Protein AF-A0AAJ7CEZ9-F1 (afdb_monomer_lite)

Foldseek 3Di:
DPPDDVLVVLLVVLVVLVVVLVVLLVVLVVLLVVCVVDPPDDPPVVSVVVNVVSLVVSVVSLVVSVVSLVVLVVVLVVCVVCCVVNVDDPVRSVVSVVSSVVSNVVSVVSVVVSVVSVVVVVVVVVPPDPDPPDPDDDDDDDDDDDDDDDDDPPPDVVVVVVVVVVVVVVVVVVVVVVVVVVVVVVVVVVVVVVVVVVVVVVVVVVVVVVVVVVVVVVVVVVVVVVVVVCVVVCVDDDPPVPPPDDPPCPPPPVVPPPDPDDPVVVVVVVVVVVVVVVPD

Structure (mmCIF, N/CA/C/O backbone):
data_AF-A0AAJ7CEZ9-F1
#
_entry.id   AF-A0AAJ7CEZ9-F1
#
loop_
_atom_site.group_PDB
_atom_site.id
_atom_site.type_symbol
_atom_site.label_atom_id
_atom_site.label_alt_id
_atom_site.label_comp_id
_atom_site.label_asym_id
_atom_site.label_entity_id
_atom_site.label_seq_id
_atom_site.pdbx_PDB_ins_code
_atom_site.Cartn_x
_atom_site.Cartn_y
_atom_site.Cartn_z
_atom_site.occupancy
_atom_site.B_iso_or_equiv
_atom_site.auth_seq_id
_atom_site.auth_comp_id
_atom_site.auth_asym_id
_atom_site.auth_atom_id
_atom_site.pdbx_PDB_model_num
ATOM 1 N N . MET A 1 1 ? -11.205 -11.260 30.513 1.00 36.88 1 MET A N 1
ATOM 2 C CA . MET A 1 1 ? -10.361 -11.248 29.303 1.00 36.88 1 MET A CA 1
ATOM 3 C C . MET A 1 1 ? -10.124 -9.801 28.944 1.00 36.88 1 MET A C 1
ATOM 5 O O . MET A 1 1 ? -11.088 -9.099 28.669 1.00 36.88 1 MET A O 1
ATOM 9 N N . THR A 1 2 ? -8.890 -9.325 29.063 1.00 54.03 2 THR A N 1
ATOM 10 C CA . THR A 1 2 ? -8.498 -8.054 28.451 1.00 54.03 2 THR A CA 1
ATOM 11 C C . THR A 1 2 ? -8.499 -8.295 26.949 1.00 54.03 2 THR A C 1
ATOM 13 O O . THR A 1 2 ? -7.768 -9.164 26.485 1.00 54.03 2 THR A O 1
ATOM 16 N N . LEU A 1 3 ? -9.402 -7.630 26.230 1.00 66.31 3 LEU A N 1
ATOM 17 C CA . LEU A 1 3 ? -9.461 -7.681 24.773 1.00 66.31 3 LEU A CA 1
ATOM 18 C C . LEU A 1 3 ? -8.084 -7.247 24.248 1.00 66.31 3 LEU A C 1
ATOM 20 O O . LEU A 1 3 ? -7.606 -6.181 24.636 1.00 66.31 3 LEU A O 1
ATOM 24 N N . GLU A 1 4 ? -7.423 -8.103 23.474 1.00 79.56 4 GLU A N 1
ATOM 25 C CA . GLU A 1 4 ? -6.134 -7.778 22.863 1.00 79.56 4 GLU A CA 1
ATOM 26 C C . GLU A 1 4 ? -6.331 -6.594 21.913 1.00 79.56 4 GLU A C 1
ATOM 28 O O . GLU A 1 4 ? -7.300 -6.566 21.154 1.00 79.56 4 GLU A O 1
ATOM 33 N N . ASP A 1 5 ? -5.487 -5.568 22.035 1.00 87.06 5 ASP A N 1
ATOM 34 C CA . ASP A 1 5 ? -5.638 -4.339 21.258 1.00 87.06 5 ASP A CA 1
ATOM 35 C C . ASP A 1 5 ? -5.356 -4.641 19.773 1.00 87.06 5 ASP A C 1
ATOM 37 O O . ASP A 1 5 ? -4.225 -5.023 19.446 1.00 87.06 5 ASP A O 1
ATOM 41 N N . PRO A 1 6 ? -6.351 -4.462 18.875 1.00 89.75 6 PRO A N 1
ATOM 42 C CA . PRO A 1 6 ? -6.223 -4.794 17.457 1.00 89.75 6 PRO A CA 1
ATOM 43 C C . PRO A 1 6 ? -5.042 -4.109 16.769 1.00 89.75 6 PRO A C 1
ATOM 45 O O . PRO A 1 6 ? -4.493 -4.656 15.814 1.00 89.75 6 PRO A O 1
ATOM 48 N N . PHE A 1 7 ? -4.610 -2.950 17.278 1.00 92.06 7 PHE A N 1
ATOM 49 C CA . PHE A 1 7 ? -3.458 -2.232 16.749 1.00 92.06 7 PHE A CA 1
ATOM 50 C C . PHE A 1 7 ? -2.203 -3.111 16.704 1.00 92.06 7 PHE A C 1
ATOM 52 O O . PHE A 1 7 ? -1.467 -3.073 15.723 1.00 92.06 7 PHE A O 1
ATOM 59 N N . PHE A 1 8 ? -1.941 -3.910 17.744 1.00 91.94 8 PHE A N 1
ATOM 60 C CA . PHE A 1 8 ? -0.716 -4.713 17.799 1.00 91.94 8 PHE A CA 1
ATOM 61 C C . PHE A 1 8 ? -0.749 -5.904 16.844 1.00 91.94 8 PHE A C 1
ATOM 63 O O . PHE A 1 8 ? 0.290 -6.249 16.289 1.00 91.94 8 PHE A O 1
ATOM 70 N N . VAL A 1 9 ? -1.932 -6.476 16.604 1.00 93.50 9 VAL A N 1
ATOM 71 C CA . VAL A 1 9 ? -2.115 -7.561 15.631 1.00 93.50 9 VAL A CA 1
ATOM 72 C C . VAL A 1 9 ? -1.785 -7.058 14.230 1.00 93.50 9 VAL A C 1
ATOM 74 O O . VAL A 1 9 ? -0.906 -7.609 13.569 1.00 93.50 9 VAL A O 1
ATOM 77 N N . VAL A 1 10 ? -2.412 -5.952 13.823 1.00 95.31 10 VAL A N 1
ATOM 78 C CA . VAL A 1 10 ? -2.186 -5.354 12.501 1.00 95.31 10 VAL A CA 1
ATOM 79 C C . VAL A 1 10 ? -0.753 -4.837 12.381 1.00 95.31 10 VAL A C 1
ATOM 81 O O . VAL A 1 10 ? -0.091 -5.075 11.378 1.00 95.31 10 VAL A O 1
ATOM 84 N N . LYS A 1 11 ? -0.197 -4.212 13.427 1.00 95.38 11 LYS A N 1
ATOM 85 C CA . LYS A 1 11 ? 1.219 -3.812 13.454 1.00 95.38 11 LYS A CA 1
ATOM 86 C C . LYS A 1 11 ? 2.153 -4.995 13.181 1.00 95.38 11 LYS A C 1
ATOM 88 O O . LYS A 1 11 ? 3.127 -4.841 12.442 1.00 95.38 11 LYS A O 1
ATOM 93 N N . ASP A 1 12 ? 1.905 -6.150 13.790 1.00 96.38 12 ASP A N 1
ATOM 94 C CA . ASP A 1 12 ? 2.736 -7.336 13.588 1.00 96.38 12 ASP A CA 1
ATOM 95 C C . ASP A 1 12 ? 2.573 -7.911 12.172 1.00 96.38 12 ASP A C 1
ATOM 97 O O . ASP A 1 12 ? 3.553 -8.380 11.584 1.00 96.38 12 ASP A O 1
ATOM 101 N N . GLU A 1 13 ? 1.376 -7.835 11.591 1.00 96.81 13 GLU A N 1
ATOM 102 C CA . GLU A 1 13 ? 1.126 -8.178 10.185 1.00 96.81 13 GLU A CA 1
ATOM 103 C C . GLU A 1 13 ? 1.866 -7.238 9.231 1.00 96.81 13 GLU A C 1
ATOM 105 O O . GLU A 1 13 ? 2.623 -7.714 8.379 1.00 96.81 13 GLU A O 1
ATOM 110 N N . VAL A 1 14 ? 1.775 -5.926 9.452 1.00 98.00 14 VAL A N 1
ATOM 111 C CA . VAL A 1 14 ? 2.527 -4.906 8.708 1.00 98.00 14 VAL A CA 1
ATOM 112 C C . VAL A 1 14 ? 4.030 -5.153 8.821 1.00 98.00 14 VAL A C 1
ATOM 114 O O . VAL A 1 14 ? 4.741 -5.092 7.821 1.00 98.00 14 VAL A O 1
ATOM 117 N N . CYS A 1 15 ? 4.545 -5.508 10.002 1.00 97.56 15 CYS A N 1
ATOM 118 C CA . CYS A 1 15 ? 5.967 -5.824 10.177 1.00 97.56 15 CYS A CA 1
ATOM 119 C C . CYS A 1 15 ? 6.397 -7.059 9.370 1.00 97.56 15 CYS A C 1
ATOM 121 O O . CYS A 1 15 ? 7.476 -7.063 8.767 1.00 97.56 15 CYS A O 1
ATOM 123 N N . LYS A 1 16 ? 5.568 -8.110 9.332 1.00 97.94 16 LYS A N 1
ATOM 124 C CA . LYS A 1 16 ? 5.824 -9.310 8.516 1.00 97.94 16 LYS A CA 1
ATOM 125 C C . LYS A 1 16 ? 5.786 -8.978 7.026 1.00 97.94 16 LYS A C 1
ATOM 127 O O . LYS A 1 16 ? 6.698 -9.380 6.297 1.00 97.94 16 LYS A O 1
ATOM 132 N N . ALA A 1 17 ? 4.778 -8.224 6.590 1.00 97.69 17 ALA A N 1
ATOM 133 C CA . ALA A 1 17 ? 4.637 -7.766 5.213 1.00 97.69 17 ALA A CA 1
ATOM 134 C C . ALA A 1 17 ? 5.839 -6.909 4.797 1.00 97.69 17 ALA A C 1
ATOM 136 O O . ALA A 1 17 ? 6.461 -7.179 3.772 1.00 97.69 17 ALA A O 1
ATOM 137 N N . LEU A 1 18 ? 6.248 -5.952 5.630 1.00 98.12 18 LEU A N 1
ATOM 138 C CA . LEU A 1 18 ? 7.412 -5.103 5.393 1.00 98.12 18 LEU A CA 1
ATOM 139 C C . LEU A 1 18 ? 8.703 -5.921 5.293 1.00 98.12 18 LEU A C 1
ATOM 141 O O . LEU A 1 18 ? 9.508 -5.687 4.397 1.00 98.12 18 LEU A O 1
ATOM 145 N N . ASN A 1 19 ? 8.898 -6.923 6.154 1.00 97.62 19 ASN A N 1
ATOM 146 C CA . ASN A 1 19 ? 10.075 -7.786 6.076 1.00 97.62 19 ASN A CA 1
ATOM 147 C C . ASN A 1 19 ? 10.117 -8.611 4.777 1.00 97.62 19 ASN A C 1
ATOM 149 O O . ASN A 1 19 ? 11.172 -8.719 4.150 1.00 97.62 19 ASN A O 1
ATOM 153 N N . LYS A 1 20 ? 8.971 -9.144 4.331 1.00 96.81 20 LYS A N 1
ATOM 154 C CA . LYS A 1 20 ? 8.853 -9.802 3.018 1.00 96.81 20 LYS A CA 1
ATOM 155 C C . LYS A 1 20 ? 9.180 -8.820 1.886 1.00 96.81 20 LYS A C 1
ATOM 157 O O . LYS A 1 20 ? 9.965 -9.146 0.996 1.00 96.81 20 LYS A O 1
ATOM 162 N N . THR A 1 21 ? 8.633 -7.609 1.955 1.00 97.44 21 THR A N 1
ATOM 163 C CA . THR A 1 21 ? 8.851 -6.529 0.984 1.00 97.44 21 THR A CA 1
ATOM 164 C C . THR A 1 21 ? 10.315 -6.106 0.911 1.00 97.44 21 THR A C 1
ATOM 166 O O . THR A 1 21 ? 10.826 -5.926 -0.188 1.00 97.44 21 THR A O 1
ATOM 169 N N . ARG A 1 22 ? 11.040 -6.037 2.036 1.00 97.75 22 ARG A N 1
ATOM 170 C CA . ARG A 1 22 ? 12.495 -5.790 2.054 1.00 97.75 22 ARG A CA 1
ATOM 171 C C . ARG A 1 22 ? 13.269 -6.862 1.286 1.00 97.75 22 ARG A C 1
ATOM 173 O O . ARG A 1 22 ? 14.173 -6.528 0.525 1.00 97.75 22 ARG A O 1
ATOM 180 N N . GLY A 1 23 ? 12.897 -8.133 1.451 1.00 95.88 23 GLY A N 1
ATOM 181 C CA . GLY A 1 23 ? 13.481 -9.241 0.689 1.00 95.88 23 GLY A CA 1
ATOM 182 C C . GLY A 1 23 ? 13.227 -9.108 -0.815 1.00 95.88 23 GLY A C 1
ATOM 183 O O . GLY A 1 23 ? 14.165 -9.179 -1.609 1.00 95.88 23 GLY A O 1
ATOM 184 N N . LEU A 1 24 ? 11.976 -8.829 -1.201 1.00 94.75 24 LEU A N 1
ATOM 185 C CA . LEU A 1 24 ? 11.600 -8.560 -2.596 1.00 94.75 24 LEU A CA 1
ATOM 186 C C . LEU A 1 24 ? 12.349 -7.352 -3.173 1.00 94.75 24 LEU A C 1
ATOM 188 O O . LEU A 1 24 ? 12.847 -7.413 -4.292 1.00 94.75 24 LEU A O 1
ATOM 192 N N . TYR A 1 25 ? 12.475 -6.275 -2.401 1.00 96.31 25 TYR A N 1
ATOM 193 C CA . TYR A 1 25 ? 13.196 -5.064 -2.782 1.00 96.31 25 TYR A CA 1
ATOM 194 C C . TYR A 1 25 ? 14.699 -5.321 -2.984 1.00 96.31 25 TYR A C 1
ATOM 196 O O . TYR A 1 25 ? 15.293 -4.815 -3.942 1.00 96.31 25 TYR A O 1
ATOM 204 N N . GLY A 1 26 ? 15.315 -6.141 -2.126 1.00 94.56 26 GLY A N 1
ATOM 205 C CA . GLY A 1 26 ? 16.695 -6.600 -2.292 1.00 94.56 26 GLY A CA 1
ATOM 206 C C . GLY A 1 26 ? 16.882 -7.360 -3.605 1.00 94.56 26 GLY A C 1
ATOM 207 O O . GLY A 1 26 ? 17.703 -6.960 -4.430 1.00 94.56 26 GLY A O 1
ATOM 208 N N . ARG A 1 27 ? 16.039 -8.373 -3.855 1.00 93.56 27 ARG A N 1
ATOM 209 C CA . ARG A 1 27 ? 16.059 -9.157 -5.102 1.00 93.56 27 ARG A CA 1
ATOM 210 C C . ARG A 1 27 ? 15.844 -8.286 -6.341 1.00 93.56 27 ARG A C 1
ATOM 212 O O . ARG A 1 27 ? 16.561 -8.421 -7.328 1.00 93.56 27 ARG A O 1
ATOM 219 N N . TRP A 1 28 ? 14.884 -7.368 -6.282 1.00 93.81 28 TRP A N 1
ATOM 220 C CA . TRP A 1 28 ? 14.607 -6.413 -7.355 1.00 93.81 28 TRP A CA 1
ATOM 221 C C . TRP A 1 28 ? 15.821 -5.529 -7.668 1.00 93.81 28 TRP A C 1
ATOM 223 O O . TRP A 1 28 ? 16.130 -5.290 -8.835 1.00 93.81 28 TRP A O 1
ATOM 233 N N . THR A 1 29 ? 16.537 -5.078 -6.635 1.00 91.19 29 THR A N 1
ATOM 234 C CA . THR A 1 29 ? 17.749 -4.263 -6.795 1.00 91.19 29 THR A CA 1
ATOM 235 C C . THR A 1 29 ? 18.866 -5.060 -7.481 1.00 91.19 29 THR A C 1
ATOM 237 O O . THR A 1 29 ? 19.502 -4.542 -8.395 1.00 91.19 29 THR A O 1
ATOM 240 N N . GLU A 1 30 ? 19.070 -6.326 -7.100 1.00 89.12 30 GLU A N 1
ATOM 241 C CA . GLU A 1 30 ? 20.051 -7.221 -7.738 1.00 89.12 30 GLU A CA 1
ATOM 242 C C . GLU A 1 30 ? 19.741 -7.461 -9.221 1.00 89.12 30 GLU A C 1
ATOM 244 O O . GLU A 1 30 ? 20.620 -7.329 -10.072 1.00 89.12 30 GLU A O 1
ATOM 249 N N . LEU A 1 31 ? 18.483 -7.783 -9.545 1.00 85.31 31 LEU A N 1
ATOM 250 C CA . LEU A 1 31 ? 18.042 -8.027 -10.925 1.00 85.31 31 LEU A CA 1
ATOM 251 C C . LEU A 1 31 ? 18.257 -6.801 -11.818 1.00 85.31 31 LEU A C 1
ATOM 253 O O . LEU A 1 31 ? 18.597 -6.917 -12.999 1.00 85.31 31 LEU A O 1
ATOM 257 N N . GLN A 1 32 ? 18.098 -5.615 -11.242 1.00 81.00 32 GLN A N 1
ATOM 258 C CA . GLN A 1 32 ? 18.332 -4.368 -11.944 1.00 81.00 32 GLN A CA 1
ATOM 259 C C . GLN A 1 32 ? 19.816 -4.122 -12.225 1.00 81.00 32 GLN A C 1
ATOM 261 O O . GLN A 1 32 ? 20.164 -3.714 -13.331 1.00 81.00 32 GLN A O 1
ATOM 266 N N . ASP A 1 33 ? 20.696 -4.406 -11.265 1.00 72.56 33 ASP A N 1
ATOM 267 C CA . ASP A 1 33 ? 22.143 -4.245 -11.442 1.00 72.56 33 ASP A CA 1
ATOM 268 C C . ASP A 1 33 ? 22.691 -5.218 -12.500 1.00 72.56 33 ASP A C 1
ATOM 270 O O . ASP A 1 33 ? 23.421 -4.816 -13.407 1.00 72.56 33 ASP A O 1
ATOM 274 N N . VAL A 1 34 ? 22.227 -6.475 -12.492 1.00 69.81 34 VAL A N 1
ATOM 275 C CA . VAL A 1 34 ? 22.571 -7.483 -13.518 1.00 69.81 34 VAL A CA 1
ATOM 276 C C . VAL A 1 34 ? 22.174 -7.022 -14.927 1.00 69.81 34 VAL A C 1
ATOM 278 O O . VAL A 1 34 ? 22.947 -7.191 -15.878 1.00 69.81 34 VAL A O 1
ATOM 281 N N . THR A 1 35 ? 21.005 -6.388 -15.057 1.00 64.69 35 THR A N 1
ATOM 282 C CA . THR A 1 35 ? 20.503 -5.835 -16.328 1.00 64.69 35 THR A CA 1
ATOM 283 C C . THR A 1 35 ? 21.329 -4.628 -16.800 1.00 64.69 35 THR A C 1
ATOM 285 O O . THR A 1 35 ? 21.533 -4.433 -18.001 1.00 64.69 35 THR A O 1
ATOM 288 N N . VAL A 1 36 ? 21.854 -3.819 -15.873 1.00 62.69 36 VAL A N 1
ATOM 289 C CA . VAL A 1 36 ? 22.700 -2.654 -16.185 1.00 62.69 36 VAL A CA 1
ATOM 290 C C . VAL A 1 36 ? 24.124 -3.068 -16.575 1.00 62.69 36 VAL A C 1
ATOM 292 O O . VAL A 1 36 ? 24.683 -2.484 -17.506 1.00 62.69 36 VAL A O 1
ATOM 295 N N . VAL A 1 37 ? 24.702 -4.066 -15.898 1.00 61.78 37 VAL A N 1
ATOM 296 C CA . VAL A 1 37 ? 26.109 -4.487 -16.059 1.00 61.78 37 VAL A CA 1
ATOM 297 C C . VAL A 1 37 ? 26.332 -5.395 -17.274 1.00 61.78 37 VAL A C 1
ATOM 299 O O . VAL A 1 37 ? 27.446 -5.439 -17.799 1.00 61.78 37 VAL A O 1
ATOM 302 N N . THR A 1 38 ? 25.291 -6.057 -17.792 1.00 56.41 38 THR A N 1
ATOM 303 C CA . THR A 1 38 ? 25.423 -7.028 -18.898 1.00 56.41 38 THR A CA 1
ATOM 304 C C . THR A 1 38 ? 24.572 -6.642 -20.120 1.00 56.41 38 THR A C 1
ATOM 306 O O . THR A 1 38 ? 23.616 -7.344 -20.442 1.00 56.41 38 THR A O 1
ATOM 309 N N . PRO A 1 39 ? 24.869 -5.545 -20.852 1.00 53.31 39 PRO A N 1
ATOM 310 C CA . PRO A 1 39 ? 23.953 -5.048 -21.878 1.00 53.31 39 PRO A CA 1
ATOM 311 C C . PRO A 1 39 ? 23.948 -5.855 -23.187 1.00 53.31 39 PRO A C 1
ATOM 313 O O . PRO A 1 39 ? 23.109 -5.568 -24.034 1.00 53.31 39 PRO A O 1
ATOM 316 N N . THR A 1 40 ? 24.875 -6.804 -23.408 1.00 51.34 40 THR A N 1
ATOM 317 C CA . THR A 1 40 ? 25.194 -7.183 -24.804 1.00 51.34 40 THR A CA 1
ATOM 318 C C . THR A 1 40 ? 25.541 -8.637 -25.134 1.00 51.34 40 THR A C 1
ATOM 320 O O . THR A 1 40 ? 25.891 -8.882 -26.283 1.00 51.34 40 THR A O 1
ATOM 323 N N . ILE A 1 41 ? 25.460 -9.625 -24.230 1.00 49.06 41 ILE A N 1
ATOM 324 C CA . ILE A 1 41 ? 25.848 -11.013 -24.610 1.00 49.06 41 ILE A CA 1
ATOM 325 C C . ILE A 1 41 ? 24.858 -12.106 -24.180 1.00 49.06 41 ILE A C 1
ATOM 327 O O . ILE A 1 41 ? 24.814 -13.160 -24.806 1.00 49.06 41 ILE A O 1
ATOM 331 N N . ALA A 1 42 ? 24.004 -11.881 -23.184 1.00 49.72 42 ALA A N 1
ATOM 332 C CA . ALA A 1 42 ? 23.142 -12.941 -22.669 1.00 49.72 42 ALA A CA 1
ATOM 333 C C . ALA A 1 42 ? 21.727 -12.419 -22.414 1.00 49.72 42 ALA A C 1
ATOM 335 O O . ALA A 1 42 ? 21.323 -12.204 -21.276 1.00 49.72 42 ALA A O 1
ATOM 336 N N . GLY A 1 43 ? 20.969 -12.202 -23.491 1.00 50.88 43 GLY A N 1
ATOM 337 C CA . GLY A 1 43 ? 19.523 -12.006 -23.425 1.00 50.88 43 GLY A CA 1
ATOM 338 C C . GLY A 1 43 ? 18.822 -13.290 -22.983 1.00 50.88 43 GLY A C 1
ATOM 339 O O . GLY A 1 43 ? 18.176 -13.941 -23.799 1.00 50.88 43 GLY A O 1
ATOM 340 N N . LEU A 1 44 ? 18.971 -13.684 -21.714 1.00 54.69 44 LEU A N 1
ATOM 341 C CA . LEU A 1 44 ? 18.130 -14.722 -21.131 1.00 54.69 44 LEU A CA 1
ATOM 342 C C . LEU A 1 44 ? 16.759 -14.103 -20.811 1.00 54.69 44 LEU A C 1
ATOM 344 O O . LEU A 1 44 ? 16.677 -13.281 -19.895 1.00 54.69 44 LEU A O 1
ATOM 348 N N . PRO A 1 45 ? 15.677 -14.500 -21.507 1.00 57.56 45 PRO A N 1
ATOM 349 C CA . PRO A 1 45 ? 14.326 -13.988 -21.252 1.00 57.56 45 PRO A CA 1
ATOM 350 C C . PRO A 1 45 ? 13.870 -14.196 -19.797 1.00 57.56 45 PRO A C 1
ATOM 352 O O . PRO A 1 45 ? 13.098 -13.397 -19.277 1.00 57.56 45 PRO A O 1
ATOM 355 N N . VAL A 1 46 ? 14.441 -15.192 -19.109 1.00 58.66 46 VAL A N 1
ATOM 356 C CA . VAL A 1 46 ? 14.154 -15.533 -17.708 1.00 58.66 46 VAL A CA 1
ATOM 357 C C . VAL A 1 46 ? 14.425 -14.369 -16.746 1.00 58.66 46 VAL A C 1
ATOM 359 O O . VAL A 1 46 ? 13.606 -14.101 -15.877 1.00 58.66 46 VAL A O 1
ATOM 362 N N . SER A 1 47 ? 15.532 -13.632 -16.901 1.00 72.75 47 SER A N 1
ATOM 363 C CA . SER A 1 47 ? 15.866 -12.530 -15.978 1.00 72.75 47 SER A CA 1
ATOM 364 C C . SER A 1 47 ? 14.978 -11.300 -16.177 1.00 72.75 47 SER A C 1
ATOM 366 O O . SER A 1 47 ? 14.755 -10.547 -15.231 1.00 72.75 47 SER A O 1
ATOM 368 N N . ARG A 1 48 ? 14.451 -11.101 -17.392 1.00 77.88 48 ARG A N 1
ATOM 369 C CA . ARG A 1 48 ? 13.516 -10.013 -17.699 1.00 77.88 48 ARG A CA 1
ATOM 370 C C . ARG A 1 48 ? 12.124 -10.308 -17.148 1.00 77.88 48 ARG A C 1
ATOM 372 O O . ARG A 1 48 ? 11.559 -9.455 -16.474 1.00 77.88 48 ARG A O 1
ATOM 379 N N . GLU A 1 49 ? 11.612 -11.511 -17.388 1.00 83.50 49 GLU A N 1
ATOM 380 C CA . GLU A 1 49 ? 10.330 -11.958 -16.837 1.00 83.50 49 GLU A CA 1
ATOM 381 C C . GLU A 1 49 ? 10.357 -11.940 -15.298 1.00 83.50 49 GLU A C 1
ATOM 383 O O . GLU A 1 49 ? 9.441 -11.423 -14.659 1.00 83.50 49 GLU A O 1
ATOM 388 N N . GLU A 1 50 ? 11.460 -12.395 -14.690 1.00 87.50 50 GLU A N 1
ATOM 389 C CA . GLU A 1 50 ? 11.652 -12.329 -13.238 1.00 87.50 50 GLU A CA 1
ATOM 390 C C . GLU A 1 50 ? 11.694 -10.879 -12.725 1.00 87.50 50 GLU A C 1
ATOM 392 O O . GLU A 1 50 ? 11.098 -10.571 -11.688 1.00 87.50 50 GLU A O 1
ATOM 397 N N . LEU A 1 51 ? 12.353 -9.963 -13.444 1.00 86.81 51 LEU A N 1
ATOM 398 C CA . LEU A 1 51 ? 12.385 -8.542 -13.093 1.00 86.81 51 LEU A CA 1
ATOM 399 C C . LEU A 1 51 ? 10.989 -7.908 -13.167 1.00 86.81 51 LEU A C 1
ATOM 401 O O . LEU A 1 51 ? 10.614 -7.149 -12.268 1.00 86.81 51 LEU A O 1
ATOM 405 N N . GLU A 1 52 ? 10.217 -8.205 -14.210 1.00 88.12 52 GLU A N 1
ATOM 406 C CA . GLU A 1 52 ? 8.854 -7.698 -14.405 1.00 88.12 52 GLU A CA 1
ATOM 407 C C . GLU A 1 52 ? 7.902 -8.227 -13.320 1.00 88.12 52 GLU A C 1
ATOM 409 O O . GLU A 1 52 ? 7.174 -7.440 -12.697 1.00 88.12 52 GLU A O 1
ATOM 414 N N . TRP A 1 53 ? 7.978 -9.526 -13.014 1.00 91.81 53 TRP A N 1
ATOM 415 C CA . TRP A 1 53 ? 7.228 -10.144 -11.921 1.00 91.81 53 TRP A CA 1
ATOM 416 C C . TRP A 1 53 ? 7.593 -9.521 -10.571 1.00 91.81 53 TRP A C 1
ATOM 418 O O . TRP A 1 53 ? 6.717 -9.021 -9.864 1.00 91.81 53 TRP A O 1
ATOM 428 N N . THR A 1 54 ? 8.888 -9.447 -10.247 1.00 92.38 54 THR A N 1
ATOM 429 C CA . THR A 1 54 ? 9.361 -8.895 -8.967 1.00 92.38 54 THR A CA 1
ATOM 430 C C . THR A 1 54 ? 8.977 -7.419 -8.829 1.00 92.38 54 THR A C 1
ATOM 432 O O . THR A 1 54 ? 8.578 -6.977 -7.754 1.00 92.38 54 THR A O 1
ATOM 435 N N . THR A 1 55 ? 9.034 -6.643 -9.917 1.00 91.88 55 THR A N 1
ATOM 436 C CA . THR A 1 55 ? 8.600 -5.235 -9.933 1.00 91.88 55 THR A CA 1
ATOM 437 C C . THR A 1 55 ? 7.109 -5.100 -9.627 1.00 91.88 55 THR A C 1
ATOM 439 O O . THR A 1 55 ? 6.707 -4.193 -8.893 1.00 91.88 55 THR A O 1
ATOM 442 N N . THR A 1 56 ? 6.282 -5.973 -10.198 1.00 93.62 56 THR A N 1
ATOM 443 C CA . THR A 1 56 ? 4.826 -5.949 -10.011 1.00 93.62 56 THR A CA 1
ATOM 444 C C . THR A 1 56 ? 4.446 -6.375 -8.598 1.00 93.62 56 THR A C 1
ATOM 446 O O . THR A 1 56 ? 3.710 -5.653 -7.922 1.00 93.62 56 THR A O 1
ATOM 449 N N . GLU A 1 57 ? 5.013 -7.480 -8.118 1.00 96.25 57 GLU A N 1
ATOM 450 C CA . GLU A 1 57 ? 4.794 -7.988 -6.762 1.00 96.25 57 GLU A CA 1
ATOM 451 C C . GLU A 1 57 ? 5.218 -6.956 -5.711 1.00 96.25 57 GLU A C 1
ATOM 453 O O . GLU A 1 57 ? 4.466 -6.659 -4.784 1.00 96.25 57 GLU A O 1
ATOM 458 N N . LEU A 1 58 ? 6.377 -6.319 -5.896 1.00 96.31 58 LEU A N 1
ATOM 459 C CA . LEU A 1 58 ? 6.862 -5.268 -5.006 1.00 96.31 58 LEU A CA 1
ATOM 460 C C . LEU A 1 58 ? 5.925 -4.050 -4.981 1.00 96.31 58 LEU A C 1
ATOM 462 O O . LEU A 1 58 ? 5.626 -3.532 -3.909 1.00 96.31 58 LEU A O 1
ATOM 466 N N . ARG A 1 59 ? 5.402 -3.607 -6.133 1.00 95.88 59 ARG A N 1
ATOM 467 C CA . ARG A 1 59 ? 4.409 -2.513 -6.185 1.00 95.88 59 ARG A CA 1
ATOM 468 C C . ARG A 1 59 ? 3.127 -2.862 -5.440 1.00 95.88 59 ARG A C 1
ATOM 470 O O . ARG A 1 59 ? 2.567 -1.998 -4.769 1.00 95.88 59 ARG A O 1
ATOM 477 N N . ASN A 1 60 ? 2.661 -4.098 -5.579 1.00 96.88 60 ASN A N 1
ATOM 478 C CA . ASN A 1 60 ? 1.450 -4.561 -4.914 1.00 96.88 60 ASN A CA 1
ATOM 479 C C . ASN A 1 60 ? 1.656 -4.671 -3.403 1.00 96.88 60 ASN A C 1
ATOM 481 O O . ASN A 1 60 ? 0.837 -4.151 -2.651 1.00 96.88 60 ASN A O 1
ATOM 485 N N . ALA A 1 61 ? 2.780 -5.241 -2.968 1.00 97.75 61 ALA A N 1
ATOM 486 C CA . ALA A 1 61 ? 3.132 -5.339 -1.557 1.00 97.75 61 ALA A CA 1
ATOM 487 C C . ALA A 1 61 ? 3.276 -3.957 -0.898 1.00 97.75 61 ALA A C 1
ATOM 489 O O . ALA A 1 61 ? 2.722 -3.730 0.174 1.00 97.75 61 ALA A O 1
ATOM 490 N N . LEU A 1 62 ? 3.954 -3.008 -1.559 1.00 97.81 62 LEU A N 1
ATOM 491 C CA . LEU A 1 62 ? 4.084 -1.633 -1.064 1.00 97.81 62 LEU A CA 1
ATOM 492 C C . LEU A 1 62 ? 2.717 -0.947 -0.937 1.00 97.81 62 LEU A C 1
ATOM 494 O O . LEU A 1 62 ? 2.465 -0.310 0.077 1.00 97.81 62 LEU A O 1
ATOM 498 N N . ARG A 1 63 ? 1.821 -1.118 -1.920 1.00 97.62 63 ARG A N 1
ATOM 499 C CA . ARG A 1 63 ? 0.459 -0.560 -1.866 1.00 97.62 63 ARG A CA 1
ATOM 500 C C . ARG A 1 63 ? -0.374 -1.161 -0.735 1.00 97.62 63 ARG A C 1
ATOM 502 O O . ARG A 1 63 ? -1.064 -0.417 -0.053 1.00 97.62 63 ARG A O 1
ATOM 509 N N . SER A 1 64 ? -0.300 -2.478 -0.539 1.00 97.88 64 SER A N 1
ATOM 510 C CA . SER A 1 64 ? -1.004 -3.153 0.558 1.00 97.88 64 SER A CA 1
ATOM 511 C C . SER A 1 64 ? -0.570 -2.591 1.909 1.00 97.88 64 SER A C 1
ATOM 513 O O . SER A 1 64 ? -1.414 -2.245 2.720 1.00 97.88 64 SER A O 1
ATOM 515 N N . ILE A 1 65 ? 0.742 -2.409 2.109 1.00 98.19 65 ILE A N 1
ATOM 516 C CA . ILE A 1 65 ? 1.272 -1.807 3.337 1.00 98.19 65 ILE A CA 1
ATOM 517 C C . ILE A 1 65 ? 0.782 -0.360 3.496 1.00 98.19 65 ILE A C 1
ATOM 519 O O . ILE A 1 65 ? 0.472 0.049 4.607 1.00 98.19 65 ILE A O 1
ATOM 523 N N . GLU A 1 66 ? 0.704 0.433 2.421 1.00 98.25 66 GLU A N 1
ATOM 524 C CA . GLU A 1 66 ? 0.171 1.805 2.500 1.00 98.25 66 GLU A CA 1
ATOM 525 C C . GLU A 1 66 ? -1.282 1.840 2.985 1.00 98.25 66 GLU A C 1
ATOM 527 O O . GLU A 1 66 ? -1.597 2.685 3.820 1.00 98.25 66 GLU A O 1
ATOM 532 N N . TRP A 1 67 ? -2.129 0.920 2.514 1.00 97.94 67 TRP A N 1
ATOM 533 C CA . TRP A 1 67 ? -3.509 0.789 2.992 1.00 97.94 67 TRP A CA 1
ATOM 534 C C . TRP A 1 67 ? -3.570 0.382 4.464 1.00 97.94 67 TRP A C 1
ATOM 536 O O . TRP A 1 67 ? -4.239 1.053 5.244 1.00 97.94 67 TRP A O 1
ATOM 546 N N . ASP A 1 68 ? -2.796 -0.626 4.875 1.00 97.56 68 ASP A N 1
ATOM 547 C CA . ASP A 1 68 ? -2.755 -1.048 6.281 1.00 97.56 68 ASP A CA 1
ATOM 548 C C . ASP A 1 68 ? -2.309 0.106 7.204 1.00 97.56 68 ASP A C 1
ATOM 550 O O . ASP A 1 68 ? -2.792 0.256 8.327 1.00 97.56 68 ASP A O 1
ATOM 554 N N . LEU A 1 69 ? -1.381 0.953 6.742 1.00 98.00 69 LEU A N 1
ATOM 555 C CA . LEU A 1 69 ? -0.930 2.132 7.485 1.00 98.00 69 LEU A CA 1
ATOM 556 C C . LEU A 1 69 ? -1.984 3.246 7.552 1.00 98.00 69 LEU A C 1
ATOM 558 O O . LEU A 1 69 ? -2.023 3.955 8.558 1.00 98.00 69 LEU A O 1
ATOM 562 N N . GLU A 1 70 ? -2.791 3.426 6.506 1.00 97.62 70 GLU A N 1
ATOM 563 C CA . GLU A 1 70 ? -3.916 4.372 6.486 1.00 97.62 70 GLU A CA 1
ATOM 564 C C . GLU A 1 70 ? -4.984 3.950 7.505 1.00 97.62 70 GLU A C 1
ATOM 566 O O . GLU A 1 70 ? -5.356 4.746 8.370 1.00 97.62 70 GLU A O 1
ATOM 571 N N . ASP A 1 71 ? -5.349 2.666 7.520 1.00 95.94 71 ASP A N 1
ATOM 572 C CA . ASP A 1 71 ? -6.283 2.103 8.500 1.00 95.94 71 ASP A CA 1
ATOM 573 C C . ASP A 1 71 ? -5.761 2.257 9.940 1.00 95.94 71 ASP A C 1
ATOM 575 O O . ASP A 1 71 ? -6.496 2.646 10.857 1.00 95.94 71 ASP A O 1
ATOM 579 N N . LEU A 1 72 ? -4.467 1.999 10.165 1.00 96.50 72 LEU A N 1
ATOM 580 C CA . LEU A 1 72 ? -3.838 2.214 11.470 1.00 96.50 72 LEU A CA 1
ATOM 581 C C . LEU A 1 72 ? -3.862 3.693 11.889 1.00 96.50 72 LEU A C 1
ATOM 583 O O . LEU A 1 72 ? -4.099 3.980 13.066 1.00 96.50 72 LEU A O 1
ATOM 587 N N . GLU A 1 73 ? -3.651 4.633 10.969 1.00 96.81 73 GLU A N 1
ATOM 588 C CA . GLU A 1 73 ? -3.720 6.073 11.251 1.00 96.81 73 GLU A CA 1
ATOM 589 C C . GLU A 1 73 ? -5.145 6.510 11.624 1.00 96.81 73 GLU A C 1
ATOM 591 O O . GLU A 1 73 ? -5.340 7.230 12.614 1.00 96.81 73 GLU A O 1
ATOM 596 N N . ASP A 1 74 ? -6.154 5.989 10.928 1.00 95.56 74 ASP A N 1
ATOM 597 C CA . ASP A 1 74 ? -7.561 6.213 11.255 1.00 95.56 74 ASP A CA 1
ATOM 598 C C . ASP A 1 74 ? -7.914 5.677 12.647 1.00 95.56 74 ASP A C 1
ATOM 600 O O . ASP A 1 74 ? -8.587 6.359 13.434 1.00 95.56 74 ASP A O 1
ATOM 604 N N . THR A 1 75 ? -7.401 4.498 13.017 1.00 92.44 75 THR A N 1
ATOM 605 C CA . THR A 1 75 ? -7.626 3.946 14.364 1.00 92.44 75 THR A CA 1
ATOM 606 C C . THR A 1 75 ? -7.027 4.835 15.456 1.00 92.44 75 THR A C 1
ATOM 608 O O . THR A 1 75 ? -7.673 5.069 16.484 1.00 92.44 75 THR A O 1
ATOM 611 N N . ILE A 1 76 ? -5.841 5.406 15.225 1.00 93.06 76 ILE A N 1
ATOM 612 C CA . ILE A 1 76 ? -5.207 6.368 16.135 1.00 93.06 76 ILE A CA 1
ATOM 613 C C . ILE A 1 76 ? -6.081 7.623 16.270 1.00 93.06 76 ILE A C 1
ATOM 615 O O . ILE A 1 76 ? -6.353 8.066 17.391 1.00 93.06 76 ILE A O 1
ATOM 619 N N . CYS A 1 77 ? -6.599 8.149 15.157 1.00 92.38 77 CYS A N 1
ATOM 620 C CA . CYS A 1 77 ? -7.493 9.309 15.150 1.00 92.38 77 CYS A CA 1
ATOM 621 C C . CYS A 1 77 ? -8.774 9.061 15.971 1.00 92.38 77 CYS A C 1
ATOM 623 O O . CYS A 1 77 ? -9.236 9.932 16.719 1.00 92.38 77 CYS A O 1
ATOM 625 N N . ILE A 1 78 ? -9.351 7.859 15.876 1.00 91.50 78 ILE A N 1
ATOM 626 C CA . ILE A 1 78 ? -10.542 7.458 16.643 1.00 91.50 78 ILE A CA 1
ATOM 627 C C . ILE A 1 78 ? -10.242 7.391 18.145 1.00 91.50 78 ILE A C 1
ATOM 629 O O . ILE A 1 78 ? -11.053 7.869 18.953 1.00 91.50 78 ILE A O 1
ATOM 633 N N . VAL A 1 79 ? -9.097 6.813 18.524 1.00 91.12 79 VAL A N 1
ATOM 634 C CA . VAL A 1 79 ? -8.658 6.710 19.925 1.00 91.12 79 VAL A CA 1
ATOM 635 C C . VAL A 1 79 ? -8.446 8.098 20.527 1.00 91.12 79 VAL A C 1
ATOM 637 O O . VAL A 1 79 ? -8.914 8.364 21.636 1.00 91.12 79 VAL A O 1
ATOM 640 N N . GLU A 1 80 ? -7.811 9.002 19.785 1.00 89.81 80 GLU A N 1
ATOM 641 C CA . GLU A 1 80 ? -7.538 10.379 20.214 1.00 89.81 80 GLU A CA 1
ATOM 642 C C . GLU A 1 80 ? -8.796 11.198 20.459 1.00 89.81 80 GLU A C 1
ATOM 644 O O . GLU A 1 80 ? -8.865 11.964 21.421 1.00 89.81 80 GLU A O 1
ATOM 649 N N . LYS A 1 81 ? -9.818 11.006 19.624 1.00 91.25 81 LYS A N 1
ATOM 650 C CA . LYS A 1 81 ? -11.115 11.672 19.783 1.00 91.25 81 LYS A CA 1
ATOM 651 C C . LYS A 1 81 ? -11.905 11.152 20.991 1.00 91.25 81 LYS A C 1
ATOM 653 O O . LYS A 1 81 ? -12.806 11.844 21.457 1.00 91.25 81 LYS A O 1
ATOM 658 N N . ASN A 1 82 ? -11.591 9.959 21.512 1.00 90.00 82 ASN A N 1
ATOM 659 C CA . ASN A 1 82 ? -12.374 9.287 22.559 1.00 90.00 82 ASN A CA 1
ATOM 660 C C . ASN A 1 82 ? -11.509 8.727 23.715 1.00 90.00 82 ASN A C 1
ATOM 662 O O . ASN A 1 82 ? -11.599 7.535 24.042 1.00 90.00 82 ASN A O 1
ATOM 666 N N . PRO A 1 83 ? -10.714 9.560 24.409 1.00 85.19 83 PRO A N 1
ATOM 667 C CA . PRO A 1 83 ? -9.730 9.094 25.392 1.00 85.19 83 PRO A CA 1
ATOM 668 C C . PRO A 1 83 ? -10.359 8.368 26.594 1.00 85.19 83 PRO A C 1
ATOM 670 O O . PRO A 1 83 ? -9.778 7.429 27.139 1.00 85.19 83 PRO A O 1
ATOM 673 N N . THR A 1 84 ? -11.579 8.747 26.988 1.00 84.75 84 THR A N 1
ATOM 674 C CA . THR A 1 84 ? -12.311 8.131 28.109 1.00 84.75 84 THR A CA 1
ATOM 675 C C . THR A 1 84 ? -12.749 6.694 27.825 1.00 84.75 84 THR A C 1
ATOM 677 O O . THR A 1 84 ? -12.870 5.900 28.760 1.00 84.75 84 THR A O 1
ATOM 680 N N . LYS A 1 85 ? -12.965 6.347 26.547 1.00 85.38 85 LYS A N 1
ATOM 681 C CA . LYS A 1 85 ? -13.415 5.021 26.104 1.00 85.38 85 LYS A CA 1
ATOM 682 C C . LYS A 1 85 ? -12.253 4.037 25.971 1.00 85.38 85 LYS A C 1
ATOM 684 O O . LYS A 1 85 ? -12.395 2.887 26.372 1.00 85.38 85 LYS A O 1
ATOM 689 N N . PHE A 1 86 ? -11.123 4.489 25.427 1.00 83.56 86 PHE A N 1
ATOM 690 C CA . PHE A 1 86 ? -10.010 3.612 25.050 1.00 83.56 86 PHE A CA 1
ATOM 691 C C . PHE A 1 86 ? -8.871 3.558 26.079 1.00 83.56 86 PHE A C 1
ATOM 693 O O . PHE A 1 86 ? -8.109 2.599 26.070 1.00 83.56 86 PHE A O 1
ATOM 700 N N . LYS A 1 87 ? -8.773 4.528 27.004 1.00 83.88 87 LYS A N 1
ATOM 701 C CA . LYS A 1 87 ? -7.771 4.556 28.093 1.00 83.88 87 LYS A CA 1
ATOM 702 C C . LYS A 1 87 ? -6.320 4.324 27.625 1.00 83.88 87 LYS A C 1
ATOM 704 O O . LYS A 1 87 ? -5.534 3.702 28.337 1.00 83.88 87 LYS A O 1
ATOM 709 N N . ILE A 1 88 ? -5.971 4.834 26.444 1.00 86.31 88 ILE A N 1
ATOM 710 C CA . ILE A 1 88 ? -4.615 4.776 25.881 1.00 86.31 88 ILE A CA 1
ATOM 711 C C . ILE A 1 88 ? -3.838 6.027 26.308 1.00 86.31 88 ILE A C 1
ATOM 713 O O . ILE A 1 88 ? -4.374 7.134 26.275 1.00 86.31 88 ILE A O 1
ATOM 717 N N . ASP A 1 89 ? -2.586 5.853 26.739 1.00 88.75 89 ASP A N 1
ATOM 718 C CA . ASP A 1 89 ? -1.721 6.959 27.168 1.00 88.75 89 ASP A CA 1
ATOM 719 C C . ASP A 1 89 ? -1.163 7.748 25.967 1.00 88.75 89 ASP A C 1
ATOM 721 O O . ASP A 1 89 ? -0.921 7.200 24.891 1.00 88.75 89 ASP A O 1
ATOM 725 N N . ASN A 1 90 ? -0.872 9.036 26.158 1.00 89.38 90 ASN A N 1
ATOM 726 C CA . ASN A 1 90 ? -0.271 9.887 25.122 1.00 89.38 90 ASN A CA 1
ATOM 727 C C . ASN A 1 90 ? 1.110 9.382 24.674 1.00 89.38 90 ASN A C 1
ATOM 729 O O . ASN A 1 90 ? 1.495 9.554 23.515 1.00 89.38 90 ASN A O 1
ATOM 733 N N . LYS A 1 91 ? 1.849 8.731 25.580 1.00 91.62 91 LYS A N 1
ATOM 734 C CA . LYS A 1 91 ? 3.127 8.085 25.254 1.00 91.62 91 LYS A CA 1
ATOM 735 C C . LYS A 1 91 ? 2.930 6.949 24.257 1.00 91.62 91 LYS A C 1
ATOM 737 O O . LYS A 1 91 ? 3.663 6.863 23.280 1.00 91.62 91 LYS A O 1
ATOM 742 N N . GLU A 1 92 ? 1.912 6.127 24.486 1.00 91.81 92 GLU A N 1
ATOM 743 C CA . GLU A 1 92 ? 1.566 5.011 23.612 1.00 91.81 92 GLU A CA 1
ATOM 744 C C . GLU A 1 92 ? 1.111 5.521 22.239 1.00 91.81 92 GLU A C 1
ATOM 746 O O . GLU A 1 92 ? 1.649 5.089 21.226 1.00 91.81 92 GLU A O 1
ATOM 751 N N . LEU A 1 93 ? 0.237 6.532 22.181 1.00 93.38 93 LEU A N 1
ATOM 752 C CA . LEU A 1 93 ? -0.151 7.171 20.912 1.00 93.38 93 LEU A CA 1
ATOM 753 C C . LEU A 1 93 ? 1.054 7.703 20.126 1.00 93.38 93 LEU A C 1
ATOM 755 O O . LEU A 1 93 ? 1.125 7.550 18.909 1.00 93.38 93 LEU A O 1
ATOM 759 N N . THR A 1 94 ? 2.032 8.290 20.817 1.00 95.19 94 THR A N 1
ATOM 760 C CA . THR A 1 94 ? 3.282 8.744 20.188 1.00 95.19 94 THR A CA 1
ATOM 761 C C . THR A 1 94 ? 4.067 7.582 19.579 1.00 95.19 94 THR A C 1
ATOM 763 O O . THR A 1 94 ? 4.559 7.700 18.459 1.00 95.19 94 THR A O 1
ATOM 766 N N . ILE A 1 95 ? 4.159 6.446 20.277 1.00 95.31 95 ILE A N 1
ATOM 767 C CA . ILE A 1 95 ? 4.829 5.240 19.767 1.00 95.31 95 ILE A CA 1
ATOM 768 C C . ILE A 1 95 ? 4.120 4.722 18.511 1.00 95.31 95 ILE A C 1
ATOM 770 O O . ILE A 1 95 ? 4.787 4.407 17.524 1.00 95.31 95 ILE A O 1
ATOM 774 N N . ARG A 1 96 ? 2.782 4.683 18.519 1.00 96.06 96 ARG A N 1
ATOM 775 C CA . ARG A 1 96 ? 1.980 4.229 17.372 1.00 96.06 96 ARG A CA 1
ATOM 776 C C . ARG A 1 96 ? 2.177 5.111 16.147 1.00 96.06 96 ARG A C 1
ATOM 778 O O . ARG A 1 96 ? 2.453 4.587 15.072 1.00 96.06 96 ARG A O 1
ATOM 785 N N . ARG A 1 97 ? 2.118 6.437 16.316 1.00 96.69 97 ARG A N 1
ATOM 786 C CA . ARG A 1 97 ? 2.378 7.389 15.224 1.00 96.69 97 ARG A CA 1
ATOM 787 C C . ARG A 1 97 ? 3.786 7.234 14.661 1.00 96.69 97 ARG A C 1
ATOM 789 O O . ARG A 1 97 ? 3.950 7.133 13.454 1.00 96.69 97 ARG A O 1
ATOM 796 N N . ASN A 1 98 ? 4.786 7.128 15.535 1.00 97.75 98 ASN A N 1
ATOM 797 C CA . ASN A 1 98 ? 6.175 6.971 15.116 1.00 97.75 98 ASN A CA 1
ATOM 798 C C . ASN A 1 98 ? 6.405 5.669 14.323 1.00 97.75 98 ASN A C 1
ATOM 800 O O . ASN A 1 98 ? 7.186 5.646 13.377 1.00 97.75 98 ASN A O 1
ATOM 804 N N . PHE A 1 99 ? 5.720 4.577 14.680 1.00 97.81 99 PHE A N 1
ATOM 805 C CA . PHE A 1 99 ? 5.758 3.340 13.895 1.00 97.81 99 PHE A CA 1
ATOM 806 C C . PHE A 1 99 ? 5.190 3.535 12.479 1.00 97.81 99 PHE A C 1
ATOM 808 O O . PHE A 1 99 ? 5.810 3.093 11.507 1.00 97.81 99 PHE A O 1
ATOM 815 N N . ILE A 1 100 ? 4.042 4.212 12.359 1.00 97.94 100 ILE A N 1
ATOM 816 C CA . ILE A 1 100 ? 3.413 4.500 11.062 1.00 97.94 100 ILE A CA 1
ATOM 817 C C . ILE A 1 100 ? 4.323 5.389 10.213 1.00 97.94 100 ILE A C 1
ATOM 819 O O . ILE A 1 100 ? 4.582 5.055 9.059 1.00 97.94 100 ILE A O 1
ATOM 823 N N . GLU A 1 101 ? 4.854 6.474 10.783 1.00 98.19 101 GLU A N 1
ATOM 824 C CA . GLU A 1 101 ? 5.750 7.398 10.076 1.00 98.19 101 GLU A CA 1
ATOM 825 C C . GLU A 1 101 ? 7.015 6.697 9.571 1.00 98.19 101 GLU A C 1
ATOM 827 O O . GLU A 1 101 ? 7.315 6.768 8.381 1.00 98.19 101 GLU A O 1
ATOM 832 N N . GLN A 1 102 ? 7.711 5.941 10.427 1.00 98.19 102 GLN A N 1
ATOM 833 C CA . GLN A 1 102 ? 8.916 5.204 10.024 1.00 98.19 102 GLN A CA 1
ATOM 834 C C . GLN A 1 102 ? 8.639 4.204 8.896 1.00 98.19 102 GLN A C 1
ATOM 836 O O . GLN A 1 102 ? 9.421 4.096 7.950 1.00 98.19 102 GLN A O 1
ATOM 841 N N . THR A 1 103 ? 7.522 3.478 8.979 1.00 98.25 103 THR A N 1
ATOM 842 C CA . THR A 1 103 ? 7.158 2.497 7.949 1.00 98.25 103 THR A CA 1
ATOM 843 C C . THR A 1 103 ? 6.798 3.192 6.635 1.00 98.25 103 THR A C 1
ATOM 845 O O . THR A 1 103 ? 7.234 2.760 5.566 1.00 98.25 103 THR A O 1
ATOM 848 N N . ARG A 1 104 ? 6.057 4.304 6.704 1.00 98.38 104 ARG A N 1
ATOM 849 C CA . ARG A 1 104 ? 5.681 5.130 5.548 1.00 98.38 104 ARG A CA 1
ATOM 850 C C . ARG A 1 104 ? 6.910 5.701 4.843 1.00 98.38 104 ARG A C 1
ATOM 852 O O . ARG A 1 104 ? 6.983 5.645 3.615 1.00 98.38 104 ARG A O 1
ATOM 859 N N . ASP A 1 105 ? 7.887 6.192 5.598 1.00 98.25 105 ASP A N 1
ATOM 860 C CA . ASP A 1 105 ? 9.146 6.696 5.049 1.00 98.25 105 ASP A CA 1
ATOM 861 C C . ASP A 1 105 ? 9.932 5.599 4.328 1.00 98.25 105 ASP A C 1
ATOM 863 O O . ASP A 1 105 ? 10.439 5.815 3.225 1.00 98.25 105 ASP A O 1
ATOM 867 N N . GLU A 1 106 ? 9.994 4.395 4.893 1.00 97.88 106 GLU A N 1
ATOM 868 C CA . GLU A 1 106 ? 10.685 3.277 4.256 1.00 97.88 106 GLU A CA 1
ATOM 869 C C . GLU A 1 106 ? 10.007 2.841 2.947 1.00 97.88 106 GLU A C 1
ATOM 871 O O . GLU A 1 106 ? 10.671 2.680 1.916 1.00 97.88 106 GLU A O 1
ATOM 876 N N . VAL A 1 107 ? 8.678 2.711 2.961 1.00 98.00 107 VAL A N 1
ATOM 877 C CA . VAL A 1 107 ? 7.869 2.421 1.766 1.00 98.00 107 VAL A CA 1
ATOM 878 C C . VAL A 1 107 ? 8.088 3.491 0.696 1.00 98.00 107 VAL A C 1
ATOM 880 O O . VAL A 1 107 ? 8.311 3.166 -0.475 1.00 98.00 107 VAL A O 1
ATOM 883 N N . LYS A 1 108 ? 8.099 4.767 1.088 1.00 97.06 108 LYS A N 1
ATOM 884 C CA . LYS A 1 108 ? 8.361 5.893 0.188 1.00 97.06 108 LYS A CA 1
ATOM 885 C C . LYS A 1 108 ? 9.752 5.811 -0.439 1.00 97.06 108 LYS A C 1
ATOM 887 O O . LYS A 1 108 ? 9.865 5.929 -1.657 1.00 97.06 108 LYS A O 1
ATOM 892 N N . ILE A 1 109 ? 10.792 5.532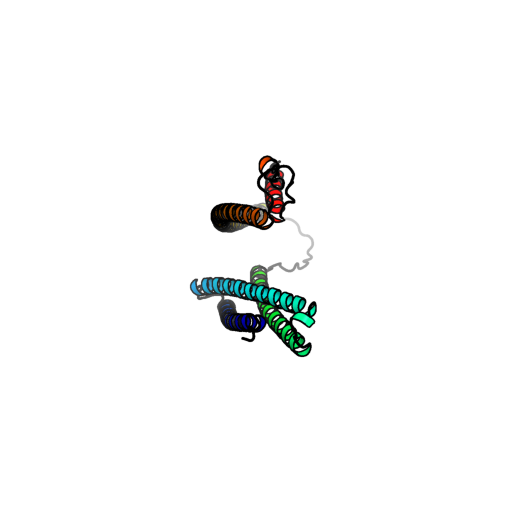 0.349 1.00 96.50 109 ILE A N 1
ATOM 893 C CA . ILE A 1 109 ? 12.164 5.358 -0.159 1.00 96.50 109 ILE A CA 1
ATOM 894 C C . ILE A 1 109 ? 12.219 4.247 -1.215 1.00 96.50 109 ILE A C 1
ATOM 896 O O . ILE A 1 109 ? 12.849 4.426 -2.263 1.00 96.50 109 ILE A O 1
ATOM 900 N N . MET A 1 110 ? 11.562 3.109 -0.968 1.00 96.12 110 MET A N 1
ATOM 901 C CA . MET A 1 110 ? 11.500 2.012 -1.940 1.00 96.12 110 MET A CA 1
ATOM 902 C C . MET A 1 110 ? 10.786 2.448 -3.229 1.00 96.12 110 MET A C 1
ATOM 904 O O . MET A 1 110 ? 11.324 2.251 -4.322 1.00 96.12 110 MET A O 1
ATOM 908 N N . LYS A 1 111 ? 9.627 3.113 -3.124 1.00 95.25 111 LYS A N 1
ATOM 909 C CA . LYS A 1 111 ? 8.861 3.623 -4.280 1.00 95.25 111 LYS A CA 1
ATOM 910 C C . LYS A 1 111 ? 9.647 4.644 -5.104 1.00 95.25 111 LYS A C 1
ATOM 912 O O . LYS A 1 111 ? 9.660 4.559 -6.334 1.00 95.25 111 LYS A O 1
ATOM 917 N N . ASP A 1 112 ? 10.324 5.582 -4.452 1.00 93.50 112 ASP A N 1
ATOM 918 C CA . ASP A 1 112 ? 11.106 6.625 -5.120 1.00 93.50 112 ASP A CA 1
ATOM 919 C C . ASP A 1 112 ? 12.261 6.016 -5.923 1.00 93.50 112 ASP A C 1
ATOM 921 O O . ASP A 1 112 ? 12.449 6.345 -7.099 1.00 93.50 112 ASP A O 1
ATOM 925 N N . LYS A 1 113 ? 12.974 5.040 -5.349 1.00 90.88 113 LYS A N 1
ATOM 926 C CA . LYS A 1 113 ? 14.028 4.301 -6.062 1.00 90.88 113 LYS A CA 1
ATOM 927 C C . LYS A 1 113 ? 13.484 3.516 -7.259 1.00 90.88 113 LYS A C 1
ATOM 929 O O . LYS A 1 113 ? 14.094 3.543 -8.331 1.00 90.88 113 LYS A O 1
ATOM 934 N N . MET A 1 114 ? 12.313 2.887 -7.129 1.00 88.19 114 MET A N 1
ATOM 935 C CA . MET A 1 114 ? 11.639 2.212 -8.249 1.00 88.19 114 MET A CA 1
ATOM 936 C C . MET A 1 114 ? 11.240 3.165 -9.380 1.00 88.19 114 MET A C 1
ATOM 938 O O . MET A 1 114 ? 11.299 2.798 -10.556 1.00 88.19 114 MET A O 1
ATOM 942 N N . ASN A 1 115 ? 10.849 4.395 -9.054 1.00 86.62 115 ASN A N 1
ATOM 943 C CA . ASN A 1 115 ? 10.494 5.400 -10.053 1.00 86.62 115 ASN A CA 1
ATOM 944 C C . ASN A 1 115 ? 11.720 5.978 -10.772 1.00 86.62 115 ASN A C 1
ATOM 946 O O . ASN A 1 115 ? 11.676 6.148 -11.991 1.00 86.62 115 ASN A O 1
ATOM 950 N N . LEU A 1 116 ? 12.818 6.227 -10.051 1.00 82.25 116 LEU A N 1
ATOM 951 C CA . LEU A 1 116 ? 14.078 6.707 -10.635 1.00 82.25 116 LEU A CA 1
ATOM 952 C C . LEU A 1 116 ? 14.678 5.703 -11.624 1.00 82.25 116 LEU A C 1
ATOM 954 O O . LEU A 1 116 ? 15.160 6.095 -12.687 1.00 82.25 116 LEU A O 1
ATOM 958 N N . SER A 1 117 ? 14.604 4.413 -11.300 1.00 71.88 117 SER A N 1
ATOM 959 C CA . SER A 1 117 ? 15.063 3.341 -12.182 1.00 71.88 117 SER A CA 1
ATOM 960 C C . SER A 1 117 ? 14.349 3.353 -13.542 1.00 71.88 117 SER A C 1
ATOM 962 O O . SER A 1 117 ? 14.999 3.380 -14.587 1.00 71.88 117 SER A O 1
ATOM 964 N N . ARG A 1 118 ? 13.016 3.501 -13.537 1.00 66.19 118 ARG A N 1
ATOM 965 C CA . ARG A 1 118 ? 12.199 3.601 -14.761 1.00 66.19 118 ARG A CA 1
ATOM 966 C C . ARG A 1 118 ? 12.572 4.809 -15.633 1.00 66.19 118 ARG A C 1
ATOM 968 O O . ARG A 1 118 ? 12.426 4.769 -16.851 1.00 66.19 118 ARG A O 1
ATOM 975 N N . GLY A 1 119 ? 13.052 5.890 -15.014 1.00 58.06 119 GLY A N 1
ATOM 976 C CA . GLY A 1 119 ? 13.543 7.079 -15.714 1.00 58.06 119 GLY A CA 1
ATOM 977 C C . GLY A 1 119 ? 14.874 6.859 -16.440 1.00 58.06 119 GLY A C 1
ATOM 978 O O . GLY A 1 119 ? 15.046 7.384 -17.540 1.00 58.06 119 GLY A O 1
ATOM 979 N N . ARG A 1 120 ? 15.794 6.059 -15.874 1.00 58.94 120 ARG A N 1
ATOM 980 C CA . ARG A 1 120 ? 17.095 5.756 -16.505 1.00 58.94 120 ARG A CA 1
ATOM 981 C C . ARG A 1 120 ? 16.946 4.894 -17.757 1.00 58.94 120 ARG A C 1
ATOM 983 O O . ARG A 1 120 ? 17.648 5.163 -18.724 1.00 58.94 120 ARG A O 1
ATOM 990 N N . ASP A 1 121 ? 16.025 3.932 -17.782 1.00 56.56 121 ASP A N 1
ATOM 991 C CA . ASP A 1 121 ? 15.764 3.134 -18.994 1.00 56.56 121 ASP A CA 1
ATOM 992 C C . ASP A 1 121 ? 15.207 3.983 -20.146 1.00 56.56 121 ASP A C 1
ATOM 994 O O . ASP A 1 121 ? 15.607 3.810 -21.302 1.00 56.56 121 ASP A O 1
ATOM 998 N N . ARG A 1 122 ? 14.352 4.968 -19.830 1.00 53.84 122 ARG A N 1
ATOM 999 C CA . ARG A 1 122 ? 13.802 5.913 -20.816 1.00 53.84 122 ARG A CA 1
ATOM 1000 C C . ARG A 1 122 ? 14.851 6.902 -21.332 1.00 53.84 122 ARG A C 1
ATOM 1002 O O . ARG A 1 122 ? 14.871 7.223 -22.514 1.00 53.84 122 ARG A O 1
ATOM 1009 N N . ASP A 1 123 ? 15.733 7.385 -20.459 1.00 52.81 123 ASP A N 1
ATOM 1010 C CA . ASP A 1 123 ? 16.822 8.291 -20.846 1.00 52.81 123 ASP A CA 1
ATOM 1011 C C . ASP A 1 123 ? 17.932 7.554 -21.619 1.00 52.81 123 ASP A C 1
ATOM 1013 O O . ASP A 1 123 ? 18.539 8.122 -22.522 1.00 52.81 123 ASP A O 1
ATOM 1017 N N . ARG A 1 124 ? 18.156 6.259 -21.346 1.00 52.78 124 ARG A N 1
ATOM 1018 C CA . ARG A 1 124 ? 19.117 5.418 -22.082 1.00 52.78 124 ARG A CA 1
ATOM 1019 C C . ARG A 1 124 ? 18.665 5.115 -23.511 1.00 52.78 124 ARG A C 1
ATOM 1021 O O . ARG A 1 124 ? 19.501 5.096 -24.409 1.00 52.78 124 ARG A O 1
ATOM 1028 N N . THR A 1 125 ? 17.367 4.918 -23.731 1.00 56.94 125 THR A N 1
ATOM 1029 C CA . THR A 1 125 ? 16.786 4.793 -25.081 1.00 56.94 125 THR A CA 1
ATOM 1030 C C . THR A 1 125 ? 16.719 6.139 -25.810 1.00 56.94 125 THR A C 1
ATOM 1032 O O . THR A 1 125 ? 16.911 6.174 -27.020 1.00 56.94 125 THR A O 1
ATOM 1035 N N . ALA A 1 126 ? 16.551 7.256 -25.092 1.00 53.19 126 ALA A N 1
ATOM 1036 C CA . ALA A 1 126 ? 16.574 8.602 -25.676 1.00 53.19 126 ALA A CA 1
ATOM 1037 C C . ALA A 1 126 ? 17.990 9.148 -25.974 1.00 53.19 126 ALA A C 1
ATOM 1039 O O . ALA A 1 126 ? 18.134 10.059 -26.787 1.00 53.19 126 ALA A O 1
ATOM 1040 N N . ARG A 1 127 ? 19.038 8.618 -25.325 1.00 48.97 127 ARG A N 1
ATOM 1041 C CA . ARG A 1 127 ? 20.443 9.047 -25.470 1.00 48.97 127 ARG A CA 1
ATOM 1042 C C . ARG A 1 127 ? 21.331 8.070 -26.241 1.00 48.97 127 ARG A C 1
ATOM 1044 O O . ARG A 1 127 ? 22.549 8.150 -26.092 1.00 48.97 127 ARG A O 1
ATOM 1051 N N . GLN A 1 128 ? 20.793 7.171 -27.070 1.00 47.19 128 GLN A N 1
ATOM 1052 C CA . GLN A 1 128 ? 21.645 6.587 -28.113 1.00 47.19 128 GLN A CA 1
ATOM 1053 C C . GLN A 1 128 ? 22.093 7.734 -29.035 1.00 47.19 128 GLN A C 1
ATOM 1055 O O . GLN A 1 128 ? 21.248 8.342 -29.692 1.00 47.19 128 GLN A O 1
ATOM 1060 N N . PRO A 1 129 ? 23.387 8.099 -29.057 1.00 47.94 129 PRO A N 1
ATOM 1061 C CA . PRO A 1 129 ? 23.840 9.215 -29.860 1.00 47.94 129 PRO A CA 1
ATOM 1062 C C . PRO A 1 129 ? 23.833 8.763 -31.320 1.00 47.94 129 PRO A C 1
ATOM 1064 O O . PRO A 1 129 ? 24.701 8.003 -31.747 1.00 47.94 129 PRO A O 1
ATOM 1067 N N . LEU A 1 130 ? 22.853 9.234 -32.095 1.00 53.72 130 LEU A N 1
ATOM 1068 C CA . LEU A 1 130 ? 23.026 9.360 -33.538 1.00 53.72 130 LEU A CA 1
ATOM 1069 C C . LEU A 1 130 ? 24.234 10.278 -33.731 1.00 53.72 130 LEU A C 1
ATOM 1071 O O . LEU A 1 130 ? 24.211 11.442 -33.338 1.00 53.72 130 LEU A O 1
ATOM 1075 N N . LEU A 1 131 ? 25.329 9.700 -34.216 1.00 51.28 131 LEU A N 1
ATOM 1076 C CA . LEU A 1 131 ? 26.606 10.371 -34.401 1.00 51.28 131 LEU A CA 1
ATOM 1077 C C . LEU A 1 131 ? 26.413 11.584 -35.324 1.00 51.28 131 LEU A C 1
ATOM 1079 O O . LEU A 1 131 ? 26.198 11.437 -36.525 1.00 51.28 131 LEU A O 1
ATOM 1083 N N . ASP A 1 132 ? 26.483 12.776 -34.734 1.00 46.28 132 ASP A N 1
ATOM 1084 C CA . ASP A 1 132 ? 26.523 14.069 -35.412 1.00 46.28 132 ASP A CA 1
ATOM 1085 C C . ASP A 1 132 ? 27.874 14.220 -36.127 1.00 46.28 132 ASP A C 1
ATOM 1087 O O . ASP A 1 132 ? 28.845 14.741 -35.581 1.00 46.28 132 ASP A O 1
ATOM 1091 N N . ASN A 1 133 ? 27.952 13.713 -37.357 1.00 50.78 133 ASN A N 1
ATOM 1092 C CA . ASN A 1 133 ? 29.005 14.067 -38.304 1.00 50.78 133 ASN A CA 1
ATOM 1093 C C . ASN A 1 133 ? 28.550 15.279 -39.131 1.00 50.78 133 ASN A C 1
ATOM 1095 O O . ASN A 1 133 ? 28.358 15.186 -40.342 1.00 50.78 133 ASN A O 1
ATOM 1099 N N . SER A 1 134 ? 28.396 16.433 -38.486 1.00 44.09 134 SER A N 1
ATOM 1100 C CA . SER A 1 134 ? 28.367 17.717 -39.188 1.00 44.09 134 SER A CA 1
ATOM 1101 C C . SER A 1 134 ? 29.803 18.130 -39.549 1.00 44.09 134 SER A C 1
ATOM 1103 O O . SER A 1 134 ? 30.599 18.404 -38.645 1.00 44.09 134 SER A O 1
ATOM 1105 N N . PRO A 1 135 ? 30.200 18.205 -40.836 1.00 46.97 135 PRO A N 1
ATOM 1106 C CA . PRO A 1 135 ? 31.509 18.730 -41.183 1.00 46.97 135 PRO A CA 1
ATOM 1107 C C . PRO A 1 135 ? 31.533 20.238 -40.921 1.00 46.97 135 PRO A C 1
ATOM 1109 O O . PRO A 1 135 ? 30.723 21.009 -41.441 1.00 46.97 135 PRO A O 1
ATOM 1112 N N . ALA A 1 136 ? 32.497 20.654 -40.103 1.00 44.31 136 ALA A N 1
ATOM 1113 C CA . ALA A 1 136 ? 32.818 22.045 -39.843 1.00 44.31 136 ALA A CA 1
ATOM 1114 C C . ALA A 1 136 ? 32.973 22.827 -41.160 1.00 44.31 136 ALA A C 1
ATOM 1116 O O . ALA A 1 136 ? 33.827 22.532 -41.999 1.00 44.31 136 ALA A O 1
ATOM 1117 N N . ARG A 1 137 ? 32.143 23.857 -41.327 1.00 39.12 137 ARG A N 1
ATOM 1118 C CA . ARG A 1 137 ? 32.201 24.803 -42.441 1.00 39.12 137 ARG A CA 1
ATOM 1119 C C . ARG A 1 137 ? 33.483 25.636 -42.345 1.00 39.12 137 ARG A C 1
ATOM 1121 O O . ARG A 1 137 ? 33.541 26.613 -41.604 1.00 39.12 137 ARG A O 1
ATOM 1128 N N . VAL A 1 138 ? 34.501 25.273 -43.118 1.00 49.94 138 VAL A N 1
ATOM 1129 C CA . VAL A 1 138 ? 35.656 26.136 -43.424 1.00 49.94 138 VAL A CA 1
ATOM 1130 C C . VAL A 1 138 ? 35.241 27.191 -44.461 1.00 49.94 138 VAL A C 1
ATOM 1132 O O . VAL A 1 138 ? 34.646 26.825 -45.477 1.00 49.94 138 VAL A O 1
ATOM 1135 N N . PRO A 1 139 ? 35.541 28.491 -44.277 1.00 43.25 139 PRO A N 1
ATOM 1136 C CA . PRO A 1 139 ? 35.327 29.482 -45.322 1.00 43.25 139 PRO A CA 1
ATOM 1137 C C . PRO A 1 139 ? 36.523 29.465 -46.284 1.00 43.25 139 PRO A C 1
ATOM 1139 O O . PRO A 1 139 ? 37.596 29.974 -45.963 1.00 43.25 139 PRO A O 1
ATOM 1142 N N . VAL A 1 140 ? 36.348 28.884 -47.472 1.00 38.50 140 VAL A N 1
ATOM 1143 C CA . VAL A 1 140 ? 37.326 28.995 -48.564 1.00 38.50 140 VAL A CA 1
ATOM 1144 C C . VAL A 1 140 ? 36.928 30.163 -49.463 1.00 38.50 140 VAL A C 1
ATOM 1146 O O . VAL A 1 140 ? 35.909 30.140 -50.147 1.00 38.50 140 VAL A O 1
ATOM 1149 N N . SER A 1 141 ? 37.756 31.203 -49.429 1.00 41.91 141 SER A N 1
ATOM 1150 C CA . SER A 1 141 ? 37.851 32.240 -50.455 1.00 41.91 141 SER A CA 1
ATOM 1151 C C . SER A 1 141 ? 38.473 31.636 -51.711 1.00 41.91 141 SER A C 1
ATOM 1153 O O . SER A 1 141 ? 39.535 31.044 -51.581 1.00 41.91 141 SER A O 1
ATOM 1155 N N . HIS A 1 142 ? 37.883 31.814 -52.899 1.00 40.38 142 HIS A N 1
ATOM 1156 C CA . HIS A 1 142 ? 38.646 31.881 -54.153 1.00 40.38 142 HIS A CA 1
ATOM 1157 C C . HIS A 1 142 ? 37.861 32.582 -55.269 1.00 40.38 142 HIS A C 1
ATOM 1159 O O . HIS A 1 142 ? 36.688 32.311 -55.515 1.00 40.38 142 HIS A O 1
ATOM 1165 N N . GLY A 1 143 ? 38.550 33.518 -55.926 1.00 36.09 143 GLY A N 1
ATOM 1166 C CA . GLY A 1 143 ? 38.074 34.276 -57.070 1.00 36.09 143 GLY A CA 1
ATOM 1167 C C . GLY A 1 143 ? 38.163 33.538 -58.409 1.00 36.09 143 GLY A C 1
ATOM 1168 O O . GLY A 1 143 ? 38.827 32.520 -58.557 1.00 36.09 143 GLY A O 1
ATOM 1169 N N . THR A 1 144 ? 37.465 34.132 -59.376 1.00 46.22 144 THR A N 1
ATOM 1170 C CA . THR A 1 144 ? 37.648 34.112 -60.837 1.00 46.22 144 THR A CA 1
ATOM 1171 C C . THR A 1 144 ? 38.518 33.008 -61.455 1.00 46.22 144 THR A C 1
ATOM 1173 O O . THR A 1 144 ? 39.742 33.065 -61.378 1.00 46.22 144 THR A O 1
ATOM 1176 N N . THR A 1 145 ? 37.912 32.139 -62.268 1.00 35.91 145 THR A N 1
ATOM 1177 C CA . THR A 1 145 ? 38.364 31.845 -63.647 1.00 35.91 145 THR A CA 1
ATOM 1178 C C . THR A 1 145 ? 37.321 31.022 -64.408 1.00 35.91 145 THR A C 1
ATOM 1180 O O . THR A 1 145 ? 36.411 30.441 -63.830 1.00 35.91 145 THR A O 1
ATOM 1183 N N . LYS A 1 146 ? 37.397 31.104 -65.737 1.00 44.06 146 LYS A N 1
ATOM 1184 C CA . LYS A 1 146 ? 36.344 30.827 -66.715 1.00 44.06 146 LYS A CA 1
ATOM 1185 C C . LYS A 1 146 ? 36.532 29.444 -67.370 1.00 44.06 146 LYS A C 1
ATOM 1187 O O . LYS A 1 146 ? 37.663 29.070 -67.642 1.00 44.06 146 LYS A O 1
ATOM 1192 N N . TYR A 1 147 ? 35.407 28.804 -67.710 1.00 46.50 147 TYR A N 1
ATOM 1193 C CA . TYR A 1 147 ? 35.191 27.679 -68.644 1.00 46.50 147 TYR A CA 1
ATOM 1194 C C . TYR A 1 147 ? 35.960 26.357 -68.432 1.00 46.50 147 TYR A C 1
ATOM 1196 O O . TYR A 1 147 ? 37.105 26.216 -68.847 1.00 46.50 147 TYR A O 1
ATOM 1204 N N . SER A 1 148 ? 35.240 25.319 -67.985 1.00 41.56 148 SER A N 1
ATOM 1205 C CA . SER A 1 148 ? 35.456 23.939 -68.444 1.00 41.56 148 SER A CA 1
ATOM 1206 C C . SER A 1 148 ? 34.150 23.133 -68.371 1.00 41.56 148 SER A C 1
ATOM 1208 O O . SER A 1 148 ? 33.573 22.992 -67.303 1.00 41.56 148 SER A O 1
ATOM 1210 N N . LYS A 1 149 ? 33.702 22.703 -69.559 1.00 38.78 149 LYS A N 1
ATOM 1211 C CA . LYS A 1 149 ? 32.851 21.555 -69.935 1.00 38.78 149 LYS A CA 1
ATOM 1212 C C . LYS A 1 149 ? 31.770 21.035 -68.968 1.00 38.78 149 LYS A C 1
ATOM 1214 O O . LYS A 1 149 ? 32.053 20.587 -67.867 1.00 38.78 149 LYS A O 1
ATOM 1219 N N . LEU A 1 150 ? 30.545 20.952 -69.503 1.00 49.56 150 LEU A N 1
ATOM 1220 C CA . LEU A 1 150 ? 29.480 20.076 -69.016 1.00 49.56 150 LEU A CA 1
ATOM 1221 C C . LEU A 1 150 ? 29.962 18.618 -69.003 1.00 49.56 150 LEU A C 1
ATOM 1223 O O . LEU A 1 150 ? 30.142 18.037 -70.071 1.00 49.56 150 LEU A O 1
ATOM 1227 N N . GLU A 1 151 ? 30.117 18.027 -67.822 1.00 42.81 151 GLU A N 1
ATOM 1228 C CA . GLU A 1 151 ? 30.137 16.575 -67.654 1.00 42.81 151 GLU A CA 1
ATOM 1229 C C . GLU A 1 151 ? 29.647 16.216 -66.240 1.00 42.81 151 GLU A C 1
ATOM 1231 O O . GLU A 1 151 ? 30.127 16.772 -65.255 1.00 42.81 151 GLU A O 1
ATOM 1236 N N . ASN A 1 152 ? 28.689 15.285 -66.184 1.00 44.00 152 ASN A N 1
ATOM 1237 C CA . ASN A 1 152 ? 27.977 14.723 -65.024 1.00 44.00 152 ASN A CA 1
ATOM 1238 C C . ASN A 1 152 ? 26.711 15.437 -64.527 1.00 44.00 152 ASN A C 1
ATOM 1240 O O . ASN A 1 152 ? 26.599 15.865 -63.384 1.00 44.00 152 ASN A O 1
ATOM 1244 N N . GLU A 1 153 ? 25.664 15.336 -65.344 1.00 43.75 153 GLU A N 1
ATOM 1245 C CA . GLU A 1 153 ? 24.258 15.278 -64.911 1.00 43.75 153 GLU A CA 1
ATOM 1246 C C . GLU A 1 153 ? 23.934 13.939 -64.188 1.00 43.75 153 GLU A C 1
ATOM 1248 O O . GLU A 1 153 ? 22.893 13.325 -64.405 1.00 43.75 153 GLU A O 1
ATOM 1253 N N . ILE A 1 154 ? 24.862 13.430 -63.366 1.00 49.41 154 ILE A N 1
ATOM 1254 C CA . ILE A 1 154 ? 24.720 12.166 -62.614 1.00 49.41 154 ILE A CA 1
ATOM 1255 C C . ILE A 1 154 ? 24.564 12.426 -61.112 1.00 49.41 154 ILE A C 1
ATOM 1257 O O . ILE A 1 154 ? 23.986 11.599 -60.415 1.00 49.41 154 ILE A O 1
ATOM 1261 N N . ASP A 1 155 ? 24.959 13.604 -60.626 1.00 51.91 155 ASP A N 1
ATOM 1262 C CA . ASP A 1 155 ? 24.887 13.953 -59.207 1.00 51.91 155 ASP A CA 1
ATOM 1263 C C . ASP A 1 155 ? 23.926 15.124 -58.984 1.00 51.91 155 ASP A C 1
ATOM 1265 O O . ASP A 1 155 ? 24.292 16.210 -58.541 1.00 51.91 155 ASP A O 1
ATOM 1269 N N . SER A 1 156 ? 22.668 14.933 -59.397 1.00 51.28 156 SER A N 1
ATOM 1270 C CA . SER A 1 156 ? 21.616 15.896 -59.081 1.00 51.28 156 SER A CA 1
ATOM 1271 C C . SER A 1 156 ? 21.326 15.798 -57.579 1.00 51.28 156 SER A C 1
ATOM 1273 O O . SER A 1 156 ? 20.856 14.741 -57.142 1.00 51.28 156 SER A O 1
ATOM 1275 N N . PRO A 1 157 ? 21.508 16.876 -56.791 1.00 58.12 157 PRO A N 1
ATOM 1276 C CA . PRO A 1 157 ? 21.149 16.903 -55.368 1.00 58.12 157 PRO A CA 1
ATOM 1277 C C . PRO A 1 157 ? 19.689 16.494 -55.120 1.00 58.12 157 PRO A C 1
ATOM 1279 O O . PRO A 1 157 ? 19.329 16.061 -54.033 1.00 58.12 157 PRO A O 1
ATOM 1282 N N . ASN A 1 158 ? 18.853 16.588 -56.159 1.00 60.91 158 ASN A N 1
ATOM 1283 C CA . ASN A 1 158 ? 17.456 16.188 -56.153 1.00 60.91 158 ASN A CA 1
ATOM 1284 C C . ASN A 1 158 ? 17.245 14.665 -56.048 1.00 60.91 158 ASN A C 1
ATOM 1286 O O . ASN A 1 158 ? 16.236 14.257 -55.488 1.00 60.91 158 ASN A O 1
ATOM 1290 N N . ARG A 1 159 ? 18.151 13.814 -56.567 1.00 60.75 159 ARG A N 1
ATOM 1291 C CA . ARG A 1 159 ? 18.027 12.345 -56.423 1.00 60.75 159 ARG A CA 1
ATOM 1292 C C . ARG A 1 159 ? 18.471 11.859 -55.049 1.00 60.75 159 ARG A C 1
ATOM 1294 O O . ARG A 1 159 ? 17.758 11.058 -54.468 1.00 60.75 159 ARG A O 1
ATOM 1301 N N . GLN A 1 160 ? 19.589 12.370 -54.530 1.00 63.22 160 GLN A N 1
ATOM 1302 C CA . GLN A 1 160 ? 20.035 12.045 -53.169 1.00 63.22 160 GLN A CA 1
ATOM 1303 C C . GLN A 1 160 ? 18.976 12.475 -52.147 1.00 63.22 160 GLN A C 1
ATOM 1305 O O . GLN A 1 160 ? 18.590 11.697 -51.288 1.00 63.22 160 GLN A O 1
ATOM 1310 N N . PHE A 1 161 ? 18.395 13.664 -52.337 1.00 70.31 161 PHE A N 1
ATOM 1311 C CA . PHE A 1 161 ? 17.271 14.132 -51.532 1.00 70.31 161 PHE A CA 1
ATOM 1312 C C . PHE A 1 161 ? 16.028 13.232 -51.636 1.00 70.31 161 PHE A C 1
ATOM 1314 O O . PHE A 1 161 ? 15.360 13.000 -50.631 1.00 70.31 161 PHE A O 1
ATOM 1321 N N . LEU A 1 162 ? 15.700 12.718 -52.828 1.00 72.56 162 LEU A N 1
ATOM 1322 C CA . LEU A 1 162 ? 14.570 11.801 -53.020 1.00 72.56 162 LEU A CA 1
ATOM 1323 C C . LEU A 1 162 ? 14.804 10.441 -52.350 1.00 72.56 162 LEU A C 1
ATOM 1325 O O . LEU A 1 162 ? 13.891 9.947 -51.693 1.00 72.56 162 LEU A O 1
ATOM 1329 N N . ASP A 1 163 ? 16.003 9.870 -52.476 1.00 75.25 163 ASP A N 1
ATOM 1330 C CA . ASP A 1 163 ? 16.357 8.600 -51.829 1.00 75.25 163 ASP A CA 1
ATOM 1331 C C . ASP A 1 163 ? 16.396 8.748 -50.300 1.00 75.25 163 ASP A C 1
ATOM 1333 O O . ASP A 1 163 ? 15.818 7.921 -49.592 1.00 75.25 163 ASP A O 1
ATOM 1337 N N . ASP A 1 164 ? 16.967 9.840 -49.784 1.00 74.88 164 ASP A N 1
ATOM 1338 C CA . ASP A 1 164 ? 16.973 10.147 -48.349 1.00 74.88 164 ASP A CA 1
ATOM 1339 C C . ASP A 1 164 ? 15.549 10.358 -47.811 1.00 74.88 164 ASP A C 1
ATOM 1341 O O . ASP A 1 164 ? 15.201 9.856 -46.740 1.00 74.88 164 ASP A O 1
ATOM 1345 N N . THR A 1 165 ? 14.685 11.036 -48.576 1.00 76.12 165 THR A N 1
ATOM 1346 C CA . THR A 1 165 ? 13.270 11.230 -48.215 1.00 76.12 165 THR A CA 1
ATOM 1347 C C . THR A 1 165 ? 12.509 9.902 -48.201 1.00 76.12 165 THR A C 1
ATOM 1349 O O . THR A 1 165 ? 11.683 9.673 -47.315 1.00 76.12 165 THR A O 1
ATOM 1352 N N . LEU A 1 166 ? 12.787 9.007 -49.154 1.00 81.62 166 LEU A N 1
ATOM 1353 C CA . LEU A 1 166 ? 12.159 7.688 -49.230 1.00 81.62 166 LEU A CA 1
ATOM 1354 C C . LEU A 1 166 ? 12.603 6.791 -48.065 1.00 81.62 166 LEU A C 1
ATOM 1356 O O . LEU A 1 166 ? 11.773 6.130 -47.442 1.00 81.62 166 LEU A O 1
ATOM 1360 N N . LEU A 1 167 ? 13.894 6.808 -47.727 1.00 82.81 167 LEU A N 1
ATOM 1361 C CA . LEU A 1 167 ? 14.439 6.097 -46.568 1.00 82.81 167 LEU A CA 1
ATOM 1362 C C . LEU A 1 167 ? 13.861 6.634 -45.256 1.00 82.81 167 LEU A C 1
ATOM 1364 O O . LEU A 1 167 ? 13.503 5.849 -44.374 1.00 82.81 167 LEU A O 1
ATOM 1368 N N . GLN A 1 168 ? 13.708 7.954 -45.140 1.00 81.94 168 GLN A N 1
ATOM 1369 C CA . GLN A 1 168 ? 13.077 8.582 -43.983 1.00 81.94 168 GLN A CA 1
ATOM 1370 C C . GLN A 1 168 ? 11.600 8.189 -43.860 1.00 81.94 168 GLN A C 1
ATOM 1372 O O . GLN A 1 168 ? 11.157 7.860 -42.758 1.00 81.94 168 GLN A O 1
ATOM 1377 N N . GLN A 1 169 ? 10.842 8.173 -44.962 1.00 79.38 169 GLN A N 1
ATOM 1378 C CA . GLN A 1 169 ? 9.457 7.695 -44.945 1.00 79.38 169 GLN A CA 1
ATOM 1379 C C . GLN A 1 169 ? 9.357 6.212 -44.583 1.00 79.38 169 GLN A C 1
ATOM 1381 O O . GLN A 1 169 ? 8.495 5.849 -43.789 1.00 79.38 169 GLN A O 1
ATOM 1386 N N . ASN A 1 170 ? 10.244 5.361 -45.102 1.00 84.44 170 ASN A N 1
ATOM 1387 C CA . ASN A 1 170 ? 10.229 3.934 -44.782 1.00 84.44 170 ASN A CA 1
ATOM 1388 C C . ASN A 1 170 ? 10.557 3.678 -43.298 1.00 84.44 170 ASN A C 1
ATOM 1390 O O . ASN A 1 170 ? 9.928 2.848 -42.648 1.00 84.44 170 ASN A O 1
ATOM 1394 N N . SER A 1 171 ? 11.494 4.446 -42.734 1.00 82.81 171 SER A N 1
ATOM 1395 C CA . SER A 1 171 ? 11.792 4.425 -41.296 1.00 82.81 171 SER A CA 1
ATOM 1396 C C . SER A 1 171 ? 10.595 4.893 -40.460 1.00 82.81 171 SER A C 1
ATOM 1398 O O . SER A 1 171 ? 10.244 4.260 -39.467 1.00 82.81 171 SER A O 1
ATOM 1400 N N . MET A 1 172 ? 9.909 5.954 -40.899 1.00 82.06 172 MET A N 1
ATOM 1401 C CA . MET A 1 172 ? 8.702 6.460 -40.240 1.00 82.06 172 MET A CA 1
ATOM 1402 C C . MET A 1 172 ? 7.557 5.438 -40.264 1.00 82.06 172 MET A C 1
ATOM 1404 O O . MET A 1 172 ? 6.877 5.273 -39.256 1.00 82.06 172 MET A O 1
ATOM 1408 N N . MET A 1 173 ? 7.367 4.733 -41.380 1.00 83.38 173 MET A N 1
ATOM 1409 C CA . MET A 1 173 ? 6.353 3.685 -41.509 1.00 83.38 173 MET A CA 1
ATOM 1410 C C . MET A 1 173 ? 6.654 2.498 -40.584 1.00 83.38 173 MET A C 1
ATOM 1412 O O . MET A 1 173 ? 5.770 2.052 -39.861 1.00 83.38 173 MET A O 1
ATOM 1416 N N . HIS A 1 174 ? 7.913 2.059 -40.501 1.00 85.94 174 HIS A N 1
ATOM 1417 C CA . HIS A 1 174 ? 8.313 1.015 -39.552 1.00 85.94 174 HIS A CA 1
ATOM 1418 C C . HIS A 1 174 ? 8.129 1.427 -38.086 1.00 85.94 174 HIS A C 1
ATOM 1420 O O . HIS A 1 174 ? 7.670 0.625 -37.278 1.00 85.94 174 HIS A O 1
ATOM 1426 N N . GLN A 1 175 ? 8.437 2.680 -37.737 1.00 80.62 175 GLN A N 1
ATOM 1427 C CA . GLN A 1 175 ? 8.188 3.198 -36.388 1.00 80.62 175 GLN A CA 1
ATOM 1428 C C . GLN A 1 175 ? 6.694 3.243 -36.047 1.00 80.62 175 GLN A C 1
ATOM 1430 O O . GLN A 1 175 ? 6.319 3.012 -34.898 1.00 80.62 175 GLN A O 1
ATOM 1435 N N . GLN A 1 176 ? 5.839 3.545 -37.026 1.00 80.31 176 GLN A N 1
ATOM 1436 C CA . GLN A 1 176 ? 4.388 3.514 -36.848 1.00 80.31 176 GLN A CA 1
ATOM 1437 C C . GLN A 1 176 ? 3.863 2.081 -36.689 1.00 80.31 176 GLN A C 1
ATOM 1439 O O . GLN A 1 176 ? 3.014 1.860 -35.829 1.00 80.31 176 GLN A O 1
ATOM 1444 N N . ASP A 1 177 ? 4.395 1.108 -37.430 1.00 84.94 177 ASP A N 1
ATOM 1445 C CA . ASP A 1 177 ? 4.020 -0.305 -37.275 1.00 84.94 177 ASP A CA 1
ATOM 1446 C C . ASP A 1 177 ? 4.387 -0.846 -35.881 1.00 84.94 177 ASP A C 1
ATOM 1448 O O . ASP A 1 177 ? 3.550 -1.469 -35.228 1.00 84.94 177 ASP A O 1
ATOM 1452 N N . GLU A 1 178 ? 5.575 -0.525 -35.349 1.00 83.62 178 GLU A N 1
ATOM 1453 C CA . GLU A 1 178 ? 5.933 -0.887 -33.964 1.00 83.62 178 GLU A CA 1
ATOM 1454 C C . GLU A 1 178 ? 4.996 -0.235 -32.931 1.00 83.62 178 GLU A C 1
ATOM 1456 O O . GLU A 1 178 ? 4.661 -0.836 -31.906 1.00 83.62 178 GLU A O 1
ATOM 1461 N N . GLN A 1 179 ? 4.529 0.992 -33.191 1.00 78.31 179 GLN A N 1
ATOM 1462 C CA . GLN A 1 179 ? 3.525 1.640 -32.344 1.00 78.31 179 GLN A CA 1
ATOM 1463 C C . GLN A 1 179 ? 2.165 0.940 -32.420 1.00 78.31 179 GLN A C 1
ATOM 1465 O O . GLN A 1 179 ? 1.504 0.804 -31.388 1.00 78.31 179 GLN A O 1
ATOM 1470 N N . LEU A 1 180 ? 1.750 0.470 -33.598 1.00 82.75 180 LEU A N 1
ATOM 1471 C CA . LEU A 1 180 ? 0.513 -0.293 -33.763 1.00 82.75 180 LEU A CA 1
ATOM 1472 C C . LEU A 1 180 ? 0.576 -1.647 -33.047 1.00 82.75 180 LEU A C 1
ATOM 1474 O O . LEU A 1 180 ? -0.415 -2.030 -32.425 1.00 82.75 180 LEU A O 1
ATOM 1478 N N . ASP A 1 181 ? 1.728 -2.319 -33.037 1.00 84.56 181 ASP A N 1
ATOM 1479 C CA . ASP A 1 181 ? 1.920 -3.566 -32.285 1.00 84.56 181 ASP A CA 1
ATOM 1480 C C . ASP A 1 181 ? 1.834 -3.342 -30.766 1.00 84.56 181 ASP A C 1
ATOM 1482 O O . ASP A 1 181 ? 1.123 -4.073 -30.068 1.00 84.56 181 ASP A O 1
ATOM 1486 N N . MET A 1 182 ? 2.452 -2.275 -30.243 1.00 79.12 182 MET A N 1
ATOM 1487 C CA . MET A 1 182 ? 2.313 -1.893 -28.827 1.00 79.12 182 MET A CA 1
ATOM 1488 C C . MET A 1 182 ? 0.864 -1.527 -28.454 1.00 79.12 182 MET A C 1
ATOM 1490 O O . MET A 1 182 ? 0.387 -1.834 -27.353 1.00 79.12 182 MET A O 1
ATOM 1494 N N . ILE A 1 183 ? 0.132 -0.877 -29.365 1.00 83.38 183 ILE A N 1
ATOM 1495 C CA . ILE A 1 183 ? -1.303 -0.606 -29.193 1.00 83.38 183 ILE A CA 1
ATOM 1496 C C . ILE A 1 183 ? -2.098 -1.919 -29.230 1.00 83.38 183 ILE A C 1
ATOM 1498 O O . ILE A 1 183 ? -3.020 -2.090 -28.431 1.00 83.38 183 ILE A O 1
ATOM 1502 N N . GLY A 1 184 ? -1.723 -2.874 -30.083 1.00 82.00 184 GLY A N 1
ATOM 1503 C CA . GLY A 1 184 ? -2.312 -4.213 -30.145 1.00 82.00 184 GLY A CA 1
ATOM 1504 C C . GLY A 1 184 ? -2.179 -4.981 -28.827 1.00 82.00 184 GLY A C 1
ATOM 1505 O O . GLY A 1 184 ? -3.159 -5.550 -28.338 1.00 82.00 184 GLY A O 1
ATOM 1506 N N . GLU A 1 185 ? -1.008 -4.923 -28.191 1.00 80.38 185 GLU A N 1
ATOM 1507 C CA . GLU A 1 185 ? -0.780 -5.495 -26.857 1.00 80.38 185 GLU A CA 1
ATOM 1508 C C . GLU A 1 185 ? -1.624 -4.788 -25.781 1.00 80.38 185 GLU A C 1
ATOM 1510 O O . GLU A 1 185 ? -2.273 -5.430 -24.947 1.00 80.38 185 GLU A O 1
ATOM 1515 N N . SER A 1 186 ? -1.716 -3.458 -25.853 1.00 79.06 186 SER A N 1
ATOM 1516 C CA . SER A 1 186 ? -2.562 -2.652 -24.960 1.00 79.06 186 SER A CA 1
ATOM 1517 C C . SER A 1 186 ? -4.057 -2.983 -25.115 1.00 79.06 186 SER A C 1
ATOM 1519 O O . SER A 1 186 ? -4.794 -3.037 -24.131 1.00 79.06 186 SER A O 1
ATOM 1521 N N . ILE A 1 187 ? -4.520 -3.288 -26.330 1.00 84.94 187 ILE A N 1
ATOM 1522 C CA . ILE A 1 187 ? -5.889 -3.769 -26.585 1.00 84.94 187 ILE A CA 1
ATOM 1523 C C . ILE A 1 187 ? -6.084 -5.185 -26.018 1.00 84.94 187 ILE A C 1
ATOM 1525 O O . ILE A 1 187 ? -7.145 -5.491 -25.466 1.00 84.94 187 ILE A O 1
ATOM 1529 N N . GLY A 1 188 ? -5.069 -6.049 -26.104 1.00 85.62 188 GLY A N 1
ATOM 1530 C CA . GLY A 1 188 ? -5.085 -7.389 -25.508 1.00 85.62 188 GLY A CA 1
ATOM 1531 C C . GLY A 1 188 ? -5.209 -7.365 -23.980 1.00 85.62 188 GLY A C 1
ATOM 1532 O O . GLY A 1 188 ? -6.014 -8.105 -23.400 1.00 85.62 188 GLY A O 1
ATOM 1533 N N . THR A 1 189 ? -4.473 -6.468 -23.322 1.00 86.12 189 THR A N 1
ATOM 1534 C CA . THR A 1 189 ? -4.583 -6.255 -21.870 1.00 86.12 189 THR A CA 1
ATOM 1535 C C . THR A 1 189 ? -5.936 -5.650 -21.495 1.00 86.12 189 THR A C 1
ATOM 1537 O O . THR A 1 189 ? -6.601 -6.179 -20.603 1.00 86.12 189 THR A O 1
ATOM 1540 N N . LEU A 1 190 ? -6.424 -4.642 -22.230 1.00 87.62 190 LEU A N 1
ATOM 1541 C CA . LEU A 1 190 ? -7.753 -4.055 -22.014 1.00 87.62 190 LEU A CA 1
ATOM 1542 C C . LEU A 1 190 ? -8.878 -5.091 -22.164 1.00 87.62 190 LEU A C 1
ATOM 1544 O O . LEU A 1 190 ? -9.813 -5.101 -21.366 1.00 87.62 190 LEU A O 1
ATOM 1548 N N . LYS A 1 191 ? -8.777 -6.009 -23.133 1.00 87.75 191 LYS A N 1
ATOM 1549 C CA . LYS A 1 191 ? -9.723 -7.125 -23.305 1.00 87.75 191 LYS A CA 1
ATOM 1550 C C . LYS A 1 191 ? -9.720 -8.076 -22.108 1.00 87.75 191 LYS A C 1
ATOM 1552 O O . LYS A 1 191 ? -10.778 -8.561 -21.712 1.00 87.75 191 LYS A O 1
ATOM 1557 N N . THR A 1 192 ? -8.550 -8.345 -21.534 1.00 89.31 192 THR A N 1
ATOM 1558 C CA . THR A 1 192 ? -8.420 -9.182 -20.331 1.00 89.31 192 THR A CA 1
ATOM 1559 C C . THR A 1 192 ? -9.044 -8.495 -19.118 1.00 89.31 192 THR A C 1
ATOM 1561 O O . THR A 1 192 ? -9.869 -9.100 -18.437 1.00 89.31 192 THR A O 1
ATOM 1564 N N . VAL A 1 193 ? -8.747 -7.210 -18.910 1.00 84.12 193 VAL A N 1
ATOM 1565 C CA . VAL A 1 193 ? -9.343 -6.400 -17.835 1.00 84.12 193 VAL A CA 1
ATOM 1566 C C . VAL A 1 193 ? -10.860 -6.291 -18.003 1.00 84.12 193 VAL A C 1
ATOM 1568 O O . VAL A 1 193 ? -11.596 -6.476 -17.043 1.00 84.12 193 VAL A O 1
ATOM 1571 N N . SER A 1 194 ? -11.355 -6.072 -19.224 1.00 89.62 194 SER A N 1
ATOM 1572 C CA . SER A 1 194 ? -12.793 -6.022 -19.516 1.00 89.62 194 SER A CA 1
ATOM 1573 C C . SER A 1 194 ? -13.502 -7.339 -19.193 1.00 89.62 194 SER A C 1
ATOM 1575 O O . SER A 1 194 ? -14.602 -7.312 -18.644 1.00 89.62 194 SER A O 1
ATOM 1577 N N . ARG A 1 195 ? -12.874 -8.488 -19.475 1.00 90.94 195 ARG A N 1
ATOM 1578 C CA . ARG A 1 195 ? -13.411 -9.801 -19.083 1.00 90.94 195 ARG A CA 1
ATOM 1579 C C . ARG A 1 195 ? -13.445 -9.982 -17.571 1.00 90.94 195 ARG A C 1
ATOM 1581 O O . ARG A 1 195 ? -14.429 -10.496 -17.058 1.00 90.94 195 ARG A O 1
ATOM 1588 N N . GLN A 1 196 ? -12.402 -9.543 -16.872 1.00 90.50 196 GLN A N 1
ATOM 1589 C CA . GLN A 1 196 ? -12.361 -9.603 -15.414 1.00 90.50 196 GLN A CA 1
ATOM 1590 C C . GLN A 1 196 ? -13.438 -8.711 -14.784 1.00 90.50 196 GLN A C 1
ATOM 1592 O O . GLN A 1 196 ? -14.136 -9.160 -13.885 1.00 90.50 196 GLN A O 1
ATOM 1597 N N . ILE A 1 197 ? -13.632 -7.492 -15.301 1.00 87.75 197 ILE A N 1
ATOM 1598 C CA . ILE A 1 197 ? -14.715 -6.599 -14.865 1.00 87.75 197 ILE A CA 1
ATOM 1599 C C . ILE A 1 197 ? -16.079 -7.249 -15.106 1.00 87.75 197 ILE A C 1
ATOM 1601 O O . ILE A 1 197 ? -16.948 -7.160 -14.253 1.00 87.75 197 ILE A O 1
ATOM 1605 N N . ASN A 1 198 ? -16.284 -7.909 -16.249 1.00 89.44 198 ASN A N 1
ATOM 1606 C CA . ASN A 1 198 ? -17.553 -8.577 -16.525 1.00 89.44 198 ASN A CA 1
ATOM 1607 C C . ASN A 1 198 ? -17.815 -9.750 -15.564 1.00 89.44 198 ASN A C 1
ATOM 1609 O O . ASN A 1 198 ? -18.921 -9.840 -15.049 1.00 89.44 198 ASN A O 1
ATOM 1613 N N . SER A 1 199 ? -16.798 -10.560 -15.251 1.00 88.94 199 SER A N 1
ATOM 1614 C CA . SER A 1 199 ? -16.906 -11.623 -14.237 1.00 88.94 199 SER A CA 1
ATOM 1615 C C . SER A 1 199 ? -17.235 -11.062 -12.853 1.00 88.94 199 SER A C 1
ATOM 1617 O O . SER A 1 199 ? -18.121 -11.569 -12.180 1.00 88.94 199 SER A O 1
ATOM 1619 N N . GLU A 1 200 ? -16.567 -9.982 -12.447 1.00 91.50 200 GLU A N 1
ATOM 1620 C CA . GLU A 1 200 ? -16.808 -9.316 -11.163 1.00 91.50 200 GLU A CA 1
ATOM 1621 C C . GLU A 1 200 ? -18.219 -8.709 -11.090 1.00 91.50 200 GLU A C 1
ATOM 1623 O O . GLU A 1 200 ? -18.875 -8.782 -10.057 1.00 91.50 200 GLU A O 1
ATOM 1628 N N . LEU A 1 201 ? -18.722 -8.135 -12.189 1.00 91.12 201 LEU A N 1
ATOM 1629 C CA . LEU A 1 201 ? -20.098 -7.634 -12.262 1.00 91.12 201 LEU A CA 1
ATOM 1630 C C . LEU A 1 201 ? -21.127 -8.767 -12.165 1.00 91.12 201 LEU A C 1
ATOM 1632 O O . LEU A 1 201 ? -22.145 -8.591 -11.498 1.00 91.12 201 LEU A O 1
ATOM 1636 N N . ASP A 1 202 ? -20.863 -9.914 -12.793 1.00 91.62 202 ASP A N 1
ATOM 1637 C CA . ASP A 1 202 ? -21.726 -11.094 -12.690 1.00 91.62 202 ASP A CA 1
ATOM 1638 C C . ASP A 1 202 ? -21.711 -11.664 -11.257 1.00 91.62 202 ASP A C 1
ATOM 1640 O O . ASP A 1 202 ? -22.765 -12.001 -10.715 1.00 91.62 202 ASP A O 1
ATOM 1644 N N . GLU A 1 203 ? -20.550 -11.696 -10.594 1.00 89.00 203 GLU A N 1
ATOM 1645 C CA . GLU A 1 203 ? -20.422 -12.080 -9.179 1.00 89.00 203 GLU A CA 1
ATOM 1646 C C . GLU A 1 203 ? -21.153 -11.097 -8.252 1.00 89.00 203 GLU A C 1
ATOM 1648 O O . GLU A 1 203 ? -21.892 -11.514 -7.358 1.00 89.00 203 GLU A O 1
ATOM 1653 N N . GLN A 1 204 ? -21.029 -9.790 -8.495 1.00 88.88 204 GLN A N 1
ATOM 1654 C CA . GLN A 1 204 ? -21.760 -8.765 -7.747 1.00 88.88 204 GLN A CA 1
ATOM 1655 C C . GLN A 1 204 ? -23.273 -8.844 -7.967 1.00 88.88 204 GLN A C 1
ATOM 1657 O O . GLN A 1 204 ? -24.025 -8.593 -7.028 1.00 88.88 204 GLN A O 1
ATOM 1662 N N . ALA A 1 205 ? -23.745 -9.229 -9.156 1.00 87.56 205 ALA A N 1
ATOM 1663 C CA . ALA A 1 205 ? -25.168 -9.453 -9.403 1.00 87.56 205 ALA A CA 1
ATOM 1664 C C . ALA A 1 205 ? -25.720 -10.610 -8.552 1.00 87.56 205 ALA A C 1
ATOM 1666 O O . ALA A 1 205 ? -26.819 -10.494 -8.011 1.00 87.56 205 ALA A O 1
ATOM 1667 N N . VAL A 1 206 ? -24.939 -11.680 -8.371 1.00 87.88 206 VAL A N 1
ATOM 1668 C CA . VAL A 1 206 ? -25.292 -12.790 -7.469 1.00 87.88 206 VAL A CA 1
ATOM 1669 C C . VAL A 1 206 ? -25.261 -12.339 -6.006 1.00 87.88 206 VAL A C 1
ATOM 1671 O O . VAL A 1 206 ? -26.211 -12.594 -5.272 1.00 87.88 206 VAL A O 1
ATOM 1674 N N . MET A 1 207 ? -24.229 -11.598 -5.584 1.00 83.38 207 MET A N 1
ATOM 1675 C CA . MET A 1 207 ? -24.153 -11.074 -4.211 1.00 83.38 207 MET A CA 1
ATOM 1676 C C . MET A 1 207 ? -25.294 -10.099 -3.877 1.00 83.38 207 MET A C 1
ATOM 1678 O O . MET A 1 207 ? -25.739 -10.043 -2.731 1.00 83.38 207 MET A O 1
ATOM 1682 N N . LEU A 1 208 ? -25.782 -9.327 -4.854 1.00 93.00 208 LEU A N 1
ATOM 1683 C CA . LEU A 1 208 ? -26.934 -8.440 -4.676 1.00 93.00 208 LEU A CA 1
ATOM 1684 C C . LEU A 1 208 ? -28.253 -9.208 -4.548 1.00 93.00 208 LEU A C 1
ATOM 1686 O O . LEU A 1 208 ? -29.109 -8.787 -3.770 1.00 93.00 208 LEU A O 1
ATOM 1690 N N . ASP A 1 209 ? -28.415 -10.318 -5.270 1.00 91.62 209 ASP A N 1
ATOM 1691 C CA . ASP A 1 209 ? -29.571 -11.208 -5.109 1.00 91.62 209 ASP A CA 1
ATOM 1692 C C . ASP A 1 209 ? -29.574 -11.848 -3.711 1.00 91.62 209 ASP A C 1
ATOM 1694 O O . ASP A 1 209 ? -30.577 -11.789 -2.997 1.00 91.62 209 ASP A O 1
ATOM 1698 N N . ASP A 1 210 ? -28.418 -12.337 -3.251 1.00 88.56 210 ASP A N 1
ATOM 1699 C CA . ASP A 1 210 ? -28.242 -12.867 -1.894 1.00 88.56 210 ASP A CA 1
ATOM 1700 C C . ASP A 1 210 ? -28.520 -11.809 -0.815 1.00 88.56 210 ASP A C 1
ATOM 1702 O O . ASP A 1 210 ? -29.201 -12.089 0.176 1.00 88.56 210 ASP A O 1
ATOM 1706 N N . PHE A 1 211 ? -28.061 -10.570 -1.020 1.00 89.00 211 PHE A N 1
ATOM 1707 C CA . PHE A 1 211 ? -28.376 -9.453 -0.129 1.00 89.00 211 PHE A CA 1
ATOM 1708 C C . PHE A 1 211 ? -29.876 -9.124 -0.124 1.00 89.00 211 PHE A C 1
ATOM 1710 O O . PHE A 1 211 ? -30.444 -8.856 0.936 1.00 89.00 211 PHE A O 1
ATOM 1717 N N . GLY A 1 212 ? -30.540 -9.182 -1.282 1.00 90.25 212 GLY A N 1
ATOM 1718 C CA . GLY A 1 212 ? -31.993 -9.045 -1.394 1.00 90.25 212 GLY A CA 1
ATOM 1719 C C . GLY A 1 212 ? -32.735 -10.119 -0.596 1.00 90.25 212 GLY A C 1
ATOM 1720 O O . GLY A 1 212 ? -33.638 -9.798 0.181 1.00 90.25 212 GLY A O 1
ATOM 1721 N N . ASN A 1 213 ? -32.290 -11.372 -0.704 1.00 90.94 213 ASN A N 1
ATOM 1722 C CA . ASN A 1 213 ? -32.831 -12.500 0.055 1.00 90.94 213 ASN A CA 1
ATOM 1723 C C . ASN A 1 213 ? -32.623 -12.317 1.572 1.00 90.94 213 ASN A C 1
ATOM 1725 O O . ASN A 1 213 ? -33.535 -12.555 2.370 1.00 90.94 213 ASN A O 1
ATOM 1729 N N . GLU A 1 214 ? -31.446 -11.855 2.004 1.00 88.81 214 GLU A N 1
ATOM 1730 C CA . GLU A 1 214 ? -31.175 -11.575 3.419 1.00 88.81 214 GLU A CA 1
ATOM 1731 C C . GLU A 1 214 ? -32.010 -10.396 3.951 1.00 88.81 214 GLU A C 1
ATOM 1733 O O . GLU A 1 214 ? -32.477 -10.431 5.100 1.00 88.81 214 GLU A O 1
ATOM 1738 N N . LEU A 1 215 ? -32.263 -9.383 3.117 1.00 92.38 215 LEU A N 1
ATOM 1739 C CA . LEU A 1 215 ? -33.149 -8.265 3.438 1.00 92.38 215 LEU A CA 1
ATOM 1740 C C . LEU A 1 215 ? -34.590 -8.752 3.628 1.00 92.38 215 LEU A C 1
ATOM 1742 O O . LEU A 1 215 ? -35.197 -8.408 4.640 1.00 92.38 215 LEU A O 1
ATOM 1746 N N . GLU A 1 216 ? -35.116 -9.606 2.750 1.00 91.75 216 GLU A N 1
ATOM 1747 C CA . GLU A 1 216 ? -36.470 -10.173 2.884 1.00 91.75 216 GLU A CA 1
ATOM 1748 C C . GLU A 1 216 ? -36.620 -11.031 4.156 1.00 91.75 216 GLU A C 1
ATOM 1750 O O . GLU A 1 216 ? -37.616 -10.942 4.888 1.00 91.75 216 GLU A O 1
ATOM 1755 N N . VAL A 1 217 ? -35.593 -11.818 4.493 1.00 90.81 217 VAL A N 1
ATOM 1756 C CA . VAL A 1 217 ? -35.545 -12.572 5.756 1.00 90.81 217 VAL A CA 1
ATOM 1757 C C . VAL A 1 217 ? -35.510 -11.628 6.959 1.00 90.81 217 VAL A C 1
ATOM 1759 O O . VAL A 1 217 ? -36.152 -11.895 7.983 1.00 90.81 217 VAL A O 1
ATOM 1762 N N . THR A 1 218 ? -34.755 -10.535 6.866 1.00 91.12 218 THR A N 1
ATOM 1763 C CA . THR A 1 218 ? -34.666 -9.520 7.921 1.00 91.12 218 THR A CA 1
ATOM 1764 C C . THR A 1 218 ? -35.991 -8.782 8.094 1.00 91.12 218 THR A C 1
ATOM 1766 O O . THR A 1 218 ? -36.419 -8.601 9.234 1.00 91.12 218 THR A O 1
ATOM 1769 N N . ASP A 1 219 ? -36.683 -8.451 7.005 1.00 88.62 219 ASP A N 1
ATOM 1770 C CA . ASP A 1 219 ? -38.013 -7.836 7.014 1.00 88.62 219 ASP A CA 1
ATOM 1771 C C . ASP A 1 219 ? -39.048 -8.760 7.669 1.00 88.62 219 ASP A C 1
ATOM 1773 O O . ASP A 1 219 ? -39.722 -8.379 8.627 1.00 88.62 219 ASP A O 1
ATOM 1777 N N . SER A 1 220 ? -39.059 -10.040 7.287 1.00 90.94 220 SER A N 1
ATOM 1778 C CA . SER A 1 220 ? -39.917 -11.061 7.903 1.00 90.94 220 SER A CA 1
ATOM 1779 C C . SER A 1 220 ? -39.663 -11.212 9.410 1.00 90.94 220 SER A C 1
ATOM 1781 O O . SER A 1 220 ? -40.594 -11.369 10.210 1.00 90.94 220 SER A O 1
ATOM 1783 N N . LYS A 1 221 ? -38.393 -11.159 9.836 1.00 89.25 221 LYS A N 1
ATOM 1784 C CA . LYS A 1 221 ? -38.022 -11.181 11.260 1.00 89.25 221 LYS A CA 1
ATOM 1785 C C . LYS A 1 221 ? -38.459 -9.902 11.967 1.00 89.25 221 LYS A C 1
ATOM 1787 O O . LYS A 1 221 ? -38.951 -9.991 13.095 1.00 89.25 221 LYS A O 1
ATOM 1792 N N . LEU A 1 222 ? -38.288 -8.739 11.345 1.00 90.19 222 LEU A N 1
ATOM 1793 C CA . LEU A 1 222 ? -38.698 -7.450 11.894 1.00 90.19 222 LEU A CA 1
ATOM 1794 C C . LEU A 1 222 ? -40.215 -7.415 12.088 1.00 90.19 222 LEU A C 1
ATOM 1796 O O . LEU A 1 222 ? -40.660 -7.132 13.200 1.00 90.19 222 LEU A O 1
ATOM 1800 N N . ASP A 1 223 ? -40.999 -7.809 11.086 1.00 87.56 223 ASP A N 1
ATOM 1801 C CA . ASP A 1 223 ? -42.460 -7.914 11.165 1.00 87.56 223 ASP A CA 1
ATOM 1802 C C . ASP A 1 223 ? -42.900 -8.888 12.271 1.00 87.56 223 ASP A C 1
ATOM 1804 O O . ASP A 1 223 ? -43.724 -8.554 13.128 1.00 87.56 223 ASP A O 1
ATOM 1808 N N . ALA A 1 224 ? -42.279 -10.070 12.361 1.00 86.94 224 ALA A N 1
ATOM 1809 C CA . ALA A 1 224 ? -42.549 -11.014 13.447 1.00 86.94 224 ALA A CA 1
ATOM 1810 C C . ALA A 1 224 ? -42.222 -10.426 14.832 1.00 86.94 224 ALA A C 1
ATOM 1812 O O . ALA A 1 224 ? -42.936 -10.679 15.810 1.00 86.94 224 ALA A O 1
ATOM 1813 N N . THR A 1 225 ? -41.149 -9.643 14.931 1.00 87.56 225 THR A N 1
ATOM 1814 C CA . THR A 1 225 ? -40.747 -8.965 16.169 1.00 87.56 225 THR A CA 1
ATOM 1815 C C . THR A 1 225 ? -41.738 -7.864 16.522 1.00 87.56 225 THR A C 1
ATOM 1817 O O . THR A 1 225 ? -42.157 -7.768 17.674 1.00 87.56 225 THR A O 1
ATOM 1820 N N . MET A 1 226 ? -42.200 -7.101 15.535 1.00 84.62 226 MET A N 1
ATOM 1821 C CA . MET A 1 226 ? -43.185 -6.040 15.705 1.00 84.62 226 MET A CA 1
ATOM 1822 C C . MET A 1 226 ? -44.555 -6.592 16.119 1.00 84.62 226 MET A C 1
ATOM 1824 O O . MET A 1 226 ? -45.150 -6.096 17.076 1.00 84.62 226 MET A O 1
ATOM 1828 N N . LYS A 1 227 ? -45.003 -7.699 15.514 1.00 82.62 227 LYS A N 1
ATOM 1829 C CA . LYS A 1 227 ? -46.203 -8.449 15.931 1.00 82.62 227 LYS A CA 1
ATOM 1830 C C . LYS A 1 227 ? -46.101 -8.942 17.375 1.00 82.62 227 LYS A C 1
ATOM 1832 O O . LYS A 1 227 ? -47.060 -8.835 18.144 1.00 82.62 227 LYS A O 1
ATOM 1837 N N . LYS A 1 228 ? -44.935 -9.458 17.782 1.00 84.12 228 LYS A N 1
ATOM 1838 C CA . LYS A 1 228 ? -44.677 -9.850 19.180 1.00 84.12 228 LYS A CA 1
ATOM 1839 C C . LYS A 1 228 ? -44.701 -8.641 20.115 1.00 84.12 228 LYS A C 1
ATOM 1841 O O . LYS A 1 228 ? -45.296 -8.735 21.186 1.00 84.12 228 LYS A O 1
ATOM 1846 N N . MET A 1 229 ? -44.115 -7.517 19.708 1.00 75.19 229 MET A N 1
ATOM 1847 C CA . MET A 1 229 ? -44.102 -6.274 20.482 1.00 75.19 229 MET A CA 1
ATOM 1848 C C . MET A 1 229 ? -45.526 -5.743 20.697 1.00 75.19 229 MET A C 1
ATOM 1850 O O . MET A 1 229 ? -45.900 -5.458 21.830 1.00 75.19 229 MET A O 1
ATOM 1854 N N . ALA A 1 230 ? -46.361 -5.732 19.654 1.00 76.12 230 ALA A N 1
ATOM 1855 C CA . ALA A 1 230 ? -47.774 -5.360 19.738 1.00 76.12 230 ALA A CA 1
ATOM 1856 C C . ALA A 1 230 ? -48.573 -6.279 20.682 1.00 76.12 230 ALA A C 1
ATOM 1858 O O . ALA A 1 230 ? -49.406 -5.812 21.462 1.00 76.12 230 ALA A O 1
ATOM 1859 N N . LYS A 1 231 ? -48.286 -7.589 20.662 1.00 76.38 231 LYS A N 1
ATOM 1860 C CA . LYS A 1 231 ? -48.914 -8.567 21.564 1.00 76.38 231 LYS A CA 1
ATOM 1861 C C . LYS A 1 231 ? -48.513 -8.356 23.028 1.00 76.38 231 LYS A C 1
ATOM 1863 O O . LYS A 1 231 ? -49.375 -8.435 23.899 1.00 76.38 231 LYS A O 1
ATOM 1868 N N . VAL A 1 232 ? -47.235 -8.077 23.302 1.00 77.88 232 VAL A N 1
ATOM 1869 C CA . VAL A 1 232 ? -46.723 -7.789 24.659 1.00 77.88 232 VAL A CA 1
ATOM 1870 C C . VAL A 1 232 ? -47.259 -6.460 25.188 1.00 77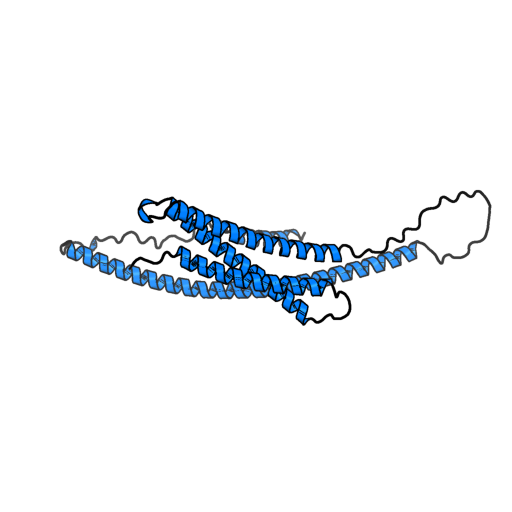.88 232 VAL A C 1
ATOM 1872 O O . VAL A 1 232 ? -47.611 -6.365 26.360 1.00 77.88 232 VAL A O 1
ATOM 1875 N N . LEU A 1 233 ? -47.395 -5.458 24.319 1.00 76.31 233 LEU A N 1
ATOM 1876 C CA . LEU A 1 233 ? -47.987 -4.162 24.654 1.00 76.31 233 LEU A CA 1
ATOM 1877 C C . LEU A 1 233 ? -49.507 -4.225 24.877 1.00 76.31 233 LEU A C 1
ATOM 1879 O O . LEU A 1 233 ? -50.122 -3.182 25.080 1.00 76.31 233 LEU A O 1
ATOM 1883 N N . HIS A 1 234 ? -50.124 -5.417 24.847 1.00 59.59 234 HIS A N 1
ATOM 1884 C CA . HIS A 1 234 ? -51.572 -5.592 24.954 1.00 59.59 234 HIS A CA 1
ATOM 1885 C C . HIS A 1 234 ? -52.326 -4.628 24.023 1.00 59.59 234 HIS A C 1
ATOM 1887 O O . HIS A 1 234 ? -53.350 -4.057 24.404 1.00 59.59 234 HIS A O 1
ATOM 1893 N N . MET A 1 235 ? -51.840 -4.463 22.782 1.00 57.34 235 MET A N 1
ATOM 1894 C CA . MET A 1 235 ? -52.629 -3.861 21.706 1.00 57.34 235 MET A CA 1
ATOM 1895 C C . MET A 1 235 ? -53.787 -4.821 21.411 1.00 57.34 235 MET A C 1
ATOM 1897 O O . MET A 1 235 ? -53.718 -5.717 20.573 1.00 57.34 235 MET A O 1
ATOM 1901 N N . SER A 1 236 ? -54.813 -4.704 22.246 1.00 47.38 236 SER A N 1
ATOM 1902 C CA . SER A 1 236 ? -55.972 -5.570 22.360 1.00 47.38 236 SER A CA 1
ATOM 1903 C C . SER A 1 236 ? -56.723 -5.621 21.036 1.00 47.38 236 SER A C 1
ATOM 1905 O O . SER A 1 236 ? -57.389 -4.659 20.674 1.00 47.38 236 SER A O 1
ATOM 1907 N N . ASN A 1 237 ? -56.617 -6.756 20.343 1.00 52.09 237 ASN A N 1
ATOM 1908 C CA . ASN A 1 237 ? -57.693 -7.494 19.668 1.00 52.09 237 ASN A CA 1
ATOM 1909 C C . ASN A 1 237 ? -58.761 -6.743 18.838 1.00 52.09 237 ASN A C 1
ATOM 1911 O O . ASN A 1 237 ? -59.823 -7.313 18.602 1.00 52.09 237 ASN A O 1
ATOM 1915 N N . GLY A 1 238 ? -58.515 -5.518 18.368 1.00 51.50 238 GLY A N 1
ATOM 1916 C CA . GLY A 1 238 ? -59.573 -4.717 17.745 1.00 51.50 238 GLY A CA 1
ATOM 1917 C C . GLY A 1 238 ? -59.174 -3.759 16.632 1.00 51.50 238 GLY A C 1
ATOM 1918 O O . GLY A 1 238 ? -60.038 -2.998 16.219 1.00 51.50 238 GLY A O 1
ATOM 1919 N N . ASN A 1 239 ? -57.926 -3.741 16.141 1.00 52.12 239 ASN A N 1
ATOM 1920 C CA . ASN A 1 239 ? -57.615 -2.879 14.992 1.00 52.12 239 ASN A CA 1
ATOM 1921 C C . ASN A 1 239 ? -56.328 -3.231 14.217 1.00 52.12 239 ASN A C 1
ATOM 1923 O O . ASN A 1 239 ? -55.537 -2.345 13.900 1.00 52.12 239 ASN A O 1
ATOM 1927 N N . TYR A 1 240 ? -56.094 -4.511 13.903 1.00 52.72 240 TYR A N 1
ATOM 1928 C CA . TYR A 1 240 ? -55.008 -4.876 12.973 1.00 52.72 240 TYR A CA 1
ATOM 1929 C C . TYR A 1 240 ? -55.275 -4.398 11.533 1.00 52.72 240 TYR A C 1
ATOM 1931 O O . TYR A 1 240 ? -54.325 -4.224 10.780 1.00 52.72 240 TYR A O 1
ATOM 1939 N N . ASP A 1 241 ? -56.529 -4.094 11.181 1.00 55.06 241 ASP A N 1
ATOM 1940 C CA . ASP A 1 241 ? -56.907 -3.564 9.861 1.00 55.06 241 ASP A CA 1
ATOM 1941 C C . ASP A 1 241 ? -56.450 -2.109 9.629 1.00 55.06 241 ASP A C 1
ATOM 1943 O O . ASP A 1 241 ? -56.483 -1.624 8.503 1.00 55.06 241 ASP A O 1
ATOM 1947 N N . ASN A 1 242 ? -56.011 -1.405 10.682 1.00 54.25 242 ASN A N 1
ATOM 1948 C CA . ASN A 1 242 ? -55.507 -0.025 10.616 1.00 54.25 242 ASN A CA 1
ATOM 1949 C C . ASN A 1 242 ? -54.001 0.088 10.891 1.00 54.25 242 ASN A C 1
ATOM 1951 O O . ASN A 1 242 ? -53.473 1.198 10.996 1.00 54.25 242 ASN A O 1
ATOM 1955 N N . TYR A 1 243 ? -53.294 -1.038 11.015 1.00 53.12 243 TYR A N 1
ATOM 1956 C CA . TYR A 1 243 ? -51.842 -1.013 10.951 1.00 53.12 243 TYR A CA 1
ATOM 1957 C C . TYR A 1 243 ? -51.454 -0.717 9.500 1.00 53.12 243 TYR A C 1
ATOM 1959 O O . TYR A 1 243 ? -51.450 -1.605 8.654 1.00 53.12 243 TYR A O 1
ATOM 1967 N N . ILE A 1 244 ? -51.191 0.557 9.208 1.00 57.38 244 ILE A N 1
ATOM 1968 C CA . ILE A 1 244 ? -50.522 0.970 7.978 1.00 57.38 244 ILE A CA 1
ATOM 1969 C C . ILE A 1 244 ? -49.046 0.629 8.210 1.00 57.38 244 ILE A C 1
ATOM 1971 O O . ILE A 1 244 ? -48.433 1.255 9.084 1.00 57.38 244 ILE A O 1
ATOM 1975 N N . PRO A 1 245 ? -48.475 -0.369 7.507 1.00 53.66 245 PRO A N 1
ATOM 1976 C CA . PRO A 1 245 ? -47.035 -0.588 7.537 1.00 53.66 245 PRO A CA 1
ATOM 1977 C C . PRO A 1 245 ? -46.357 0.743 7.225 1.00 53.66 245 PRO A C 1
ATOM 1979 O O . PRO A 1 245 ? -46.870 1.506 6.401 1.00 53.66 245 PRO A O 1
ATOM 1982 N N . ALA A 1 246 ? -45.237 1.050 7.890 1.00 46.31 246 ALA A N 1
ATOM 1983 C CA . ALA A 1 246 ? -44.423 2.202 7.503 1.00 46.31 246 ALA A CA 1
ATOM 1984 C C . ALA A 1 246 ? -44.296 2.190 5.973 1.00 46.31 246 ALA A C 1
ATOM 1986 O O . ALA A 1 246 ? -44.059 1.105 5.436 1.00 46.31 246 ALA A O 1
ATOM 1987 N N . PRO A 1 247 ? -44.554 3.318 5.278 1.00 45.34 247 PRO A N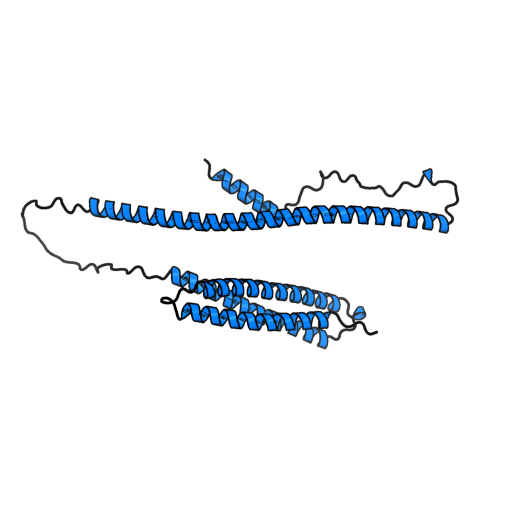 1
ATOM 1988 C CA . PRO A 1 247 ? -44.661 3.323 3.831 1.00 45.34 247 PRO A CA 1
ATOM 1989 C C . PRO A 1 247 ? -43.428 2.629 3.278 1.00 45.34 247 PRO A C 1
ATOM 1991 O O . PRO A 1 247 ? -42.307 3.110 3.437 1.00 45.34 247 PRO A O 1
ATOM 1994 N N . THR A 1 248 ? -43.652 1.457 2.691 1.00 53.12 248 THR A N 1
ATOM 1995 C CA . THR A 1 248 ? -42.659 0.763 1.899 1.00 53.12 248 THR A CA 1
ATOM 1996 C C . THR A 1 248 ? -42.397 1.700 0.739 1.00 53.12 248 THR A C 1
ATOM 1998 O O . THR A 1 248 ? -43.146 1.723 -0.239 1.00 53.12 248 THR A O 1
ATOM 2001 N N . THR A 1 249 ? -41.368 2.534 0.833 1.00 43.28 249 THR A N 1
ATOM 2002 C CA . THR A 1 249 ? -40.806 3.158 -0.357 1.00 43.28 249 THR A CA 1
ATOM 2003 C C . THR A 1 249 ? -40.052 2.067 -1.112 1.00 43.28 249 THR A C 1
ATOM 2005 O O . THR A 1 249 ? -38.833 2.068 -1.185 1.00 43.28 249 THR A O 1
ATOM 2008 N N . SER A 1 250 ? -40.809 1.124 -1.670 1.00 45.75 250 SER A N 1
ATOM 2009 C CA . SER A 1 250 ? -40.464 0.324 -2.845 1.00 45.75 250 SER A CA 1
ATOM 2010 C C . SER A 1 250 ? -40.905 1.050 -4.125 1.00 45.75 250 SER A C 1
ATOM 2012 O O . SER A 1 250 ? -41.150 0.444 -5.160 1.00 45.75 250 SER A O 1
ATOM 2014 N N . SER A 1 251 ? -41.000 2.380 -4.057 1.00 41.75 251 SER A N 1
ATOM 2015 C CA . SER A 1 251 ? -41.134 3.257 -5.212 1.00 41.75 251 SER A CA 1
ATOM 2016 C C . SER A 1 251 ? -40.201 4.452 -5.047 1.00 41.75 251 SER A C 1
ATOM 2018 O O . SER A 1 251 ? -40.631 5.600 -5.054 1.00 41.75 251 SER A O 1
ATOM 2020 N N . SER A 1 252 ? -38.901 4.195 -4.918 1.00 37.94 252 SER A N 1
ATOM 2021 C CA . SER A 1 252 ? -37.993 5.003 -5.724 1.00 37.94 252 SER A CA 1
ATOM 2022 C C . SER A 1 252 ? -38.049 4.402 -7.122 1.00 37.94 252 SER A C 1
ATOM 2024 O O . SER A 1 252 ? -37.348 3.437 -7.432 1.00 37.94 252 SER A O 1
ATOM 2026 N N . THR A 1 253 ? -38.929 4.945 -7.961 1.00 36.12 253 THR A N 1
ATOM 2027 C CA . THR A 1 253 ? -38.652 4.958 -9.391 1.00 36.12 253 THR A CA 1
ATOM 2028 C C . THR A 1 253 ? -37.192 5.372 -9.537 1.00 36.12 253 THR A C 1
ATOM 2030 O O . THR A 1 253 ? -36.747 6.368 -8.967 1.00 36.12 253 THR A O 1
ATOM 2033 N N . VAL A 1 254 ? -36.429 4.575 -10.277 1.00 41.28 254 VAL A N 1
ATOM 2034 C CA . VAL A 1 254 ? -35.005 4.789 -10.581 1.00 41.28 254 VAL A CA 1
ATOM 2035 C C . VAL A 1 254 ? -34.777 6.117 -11.348 1.00 41.28 254 VAL A C 1
ATOM 2037 O O . VAL A 1 254 ? -33.667 6.442 -11.742 1.00 41.28 254 VAL A O 1
ATOM 2040 N N . GLU A 1 255 ? -35.818 6.932 -11.535 1.00 41.16 255 GLU A N 1
ATOM 2041 C CA . GLU A 1 255 ? -35.810 8.176 -12.297 1.00 41.16 255 GLU A CA 1
ATOM 2042 C C . GLU A 1 255 ? -35.307 9.403 -11.514 1.00 41.16 255 GLU A C 1
ATOM 2044 O O . GLU A 1 255 ? -34.901 10.369 -12.154 1.00 41.16 255 GLU A O 1
ATOM 2049 N N . GLU A 1 256 ? -35.262 9.394 -10.172 1.00 38.25 256 GLU A N 1
ATOM 2050 C CA . GLU A 1 256 ? -34.841 10.588 -9.397 1.00 38.25 256 GLU A CA 1
ATOM 2051 C C . GLU A 1 256 ? -33.441 10.492 -8.760 1.00 38.25 256 GLU A C 1
ATOM 2053 O O . GLU A 1 256 ? -32.936 11.448 -8.174 1.00 38.25 256 GLU A O 1
ATOM 2058 N N . LEU A 1 257 ? -32.731 9.382 -8.973 1.00 37.94 257 LEU A N 1
ATOM 2059 C CA . LEU A 1 257 ? -31.274 9.346 -8.849 1.00 37.94 257 LEU A CA 1
ATOM 2060 C C . LEU A 1 257 ? -30.685 9.531 -10.243 1.00 37.94 257 LEU A C 1
ATOM 2062 O O . LEU A 1 257 ? -30.150 8.602 -10.845 1.00 37.94 257 LEU A O 1
ATOM 2066 N N . VAL A 1 258 ? -30.760 10.767 -10.749 1.00 42.44 258 VAL A N 1
ATOM 2067 C CA . VAL A 1 258 ? -29.815 11.209 -11.776 1.00 42.44 258 VAL A CA 1
ATOM 2068 C C . VAL A 1 258 ? -28.431 10.923 -11.218 1.00 42.44 258 VAL A C 1
ATOM 2070 O O . VAL A 1 258 ? -27.965 11.548 -10.263 1.00 42.44 258 VAL A O 1
ATOM 2073 N N . SER A 1 259 ? -27.822 9.908 -11.817 1.00 42.97 259 SER A N 1
ATOM 2074 C CA . SER A 1 259 ? -26.441 9.508 -11.677 1.00 42.97 259 SER A CA 1
ATOM 2075 C C . SER A 1 259 ? -25.572 10.749 -11.541 1.00 42.97 259 SER A C 1
ATOM 2077 O O . SER A 1 259 ? -25.339 11.464 -12.518 1.00 42.97 259 SER A O 1
ATOM 2079 N N . LYS A 1 260 ? -25.054 11.008 -10.341 1.00 51.00 260 LYS A N 1
ATOM 2080 C CA . LYS A 1 260 ? -23.805 11.751 -10.257 1.00 51.00 260 LYS A CA 1
ATOM 2081 C C . LYS A 1 260 ? -22.780 10.805 -10.880 1.00 51.00 260 LYS A C 1
ATOM 2083 O O . LYS A 1 260 ? -22.569 9.736 -10.305 1.00 51.00 260 LYS A O 1
ATOM 2088 N N . PRO A 1 261 ? -22.234 11.103 -12.072 1.00 44.19 261 PRO A N 1
ATOM 2089 C CA . PRO A 1 261 ? -21.331 10.179 -12.727 1.00 44.19 261 PRO A CA 1
ATOM 2090 C C . PRO A 1 261 ? -20.174 9.923 -11.768 1.00 44.19 261 PRO A C 1
ATOM 2092 O O . PRO A 1 261 ? -19.478 10.853 -11.351 1.00 44.19 261 PRO A O 1
ATOM 2095 N N . SER A 1 262 ? -19.991 8.661 -11.384 1.00 50.25 262 SER A N 1
ATOM 2096 C CA . SER A 1 262 ? -18.735 8.228 -10.794 1.00 50.25 262 SER A CA 1
ATOM 2097 C C . SER A 1 262 ? -17.622 8.655 -11.752 1.00 50.25 262 SER A C 1
ATOM 2099 O O . SER A 1 262 ? -17.802 8.631 -12.976 1.00 50.25 262 SER A O 1
ATOM 2101 N N . SER A 1 263 ? -16.483 9.084 -11.214 1.00 54.50 263 SER A N 1
ATOM 2102 C CA . SER A 1 263 ? -15.332 9.609 -11.969 1.00 54.50 263 SER A CA 1
ATOM 2103 C C . SER A 1 263 ? -14.879 8.708 -13.131 1.00 54.50 263 SER A C 1
ATOM 2105 O O . SER A 1 263 ? -14.247 9.186 -14.069 1.00 54.50 263 SER A O 1
ATOM 2107 N N . LEU A 1 264 ? -15.266 7.431 -13.117 1.00 50.25 264 LEU A N 1
ATOM 210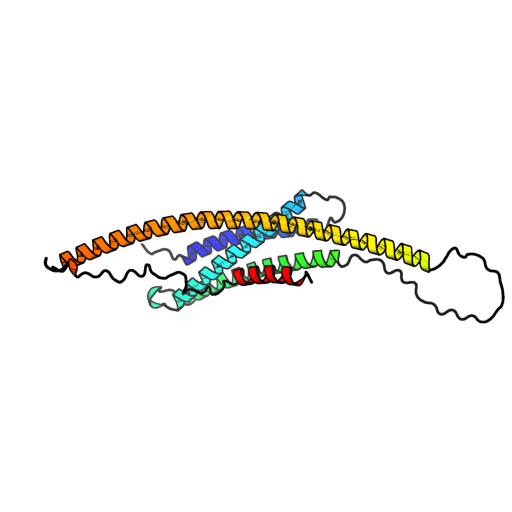8 C CA . LEU A 1 264 ? -15.009 6.439 -14.159 1.00 50.25 264 LEU A CA 1
ATOM 2109 C C . LEU A 1 264 ? -15.996 6.496 -15.340 1.00 50.25 264 LEU A C 1
ATOM 2111 O O . LEU A 1 264 ? -15.584 6.323 -16.485 1.00 50.25 264 LEU A O 1
ATOM 2115 N N . SER A 1 265 ? -17.274 6.813 -15.109 1.00 52.31 265 SER A N 1
ATOM 2116 C CA . SER A 1 265 ? -18.250 7.008 -16.199 1.00 52.31 265 SER A CA 1
ATOM 2117 C C . SER A 1 265 ? -17.943 8.265 -17.025 1.00 52.31 265 SER A C 1
ATOM 2119 O O . SER A 1 265 ? -18.060 8.247 -18.245 1.00 52.31 265 SER A O 1
ATOM 2121 N N . SER A 1 266 ? -17.417 9.316 -16.383 1.00 49.38 266 SER A N 1
ATOM 2122 C CA . SER A 1 266 ? -16.898 10.516 -17.060 1.00 49.38 266 SER A CA 1
ATOM 2123 C C . SER A 1 266 ? -15.726 10.200 -18.006 1.00 49.38 266 SER A C 1
ATOM 2125 O O . SER A 1 266 ? -15.643 10.749 -19.106 1.00 49.38 266 SER A O 1
ATOM 2127 N N . LEU A 1 267 ? -14.850 9.259 -17.631 1.00 52.38 267 LEU A N 1
ATOM 2128 C CA . LEU A 1 267 ? -13.733 8.811 -18.473 1.00 52.38 267 LEU A CA 1
ATOM 2129 C C . LEU A 1 267 ? -14.206 7.985 -19.676 1.00 52.38 267 LEU A C 1
ATOM 2131 O O . LEU A 1 267 ? -13.689 8.170 -20.776 1.00 52.38 267 LEU A O 1
ATOM 2135 N N . SER A 1 268 ? -15.219 7.134 -19.497 1.00 49.28 268 SER A N 1
ATOM 2136 C CA . SER A 1 268 ? -15.820 6.360 -20.592 1.00 49.28 268 SER A CA 1
ATOM 2137 C C . SER A 1 268 ? -16.504 7.264 -21.628 1.00 49.28 268 SER A C 1
ATOM 2139 O O . SER A 1 268 ? -16.275 7.116 -22.832 1.00 49.28 268 SER A O 1
ATOM 2141 N N . THR A 1 269 ? -17.251 8.279 -21.182 1.00 54.31 269 THR A N 1
ATOM 2142 C CA . THR A 1 269 ? -17.892 9.251 -22.084 1.00 54.31 269 THR A CA 1
ATOM 2143 C C . THR A 1 269 ? -16.867 10.157 -22.777 1.00 54.31 269 THR A C 1
ATOM 2145 O O . THR A 1 269 ? -17.023 10.478 -23.954 1.00 54.31 269 THR A O 1
ATOM 2148 N N . THR A 1 270 ? -15.776 10.521 -22.094 1.00 54.75 270 THR A N 1
ATOM 2149 C CA . THR A 1 270 ? -14.681 11.311 -22.688 1.00 54.75 270 THR A CA 1
ATOM 2150 C C . THR A 1 270 ? -13.925 10.515 -23.756 1.00 54.75 270 THR A C 1
ATOM 2152 O O . THR A 1 270 ? -13.674 11.037 -24.838 1.00 54.75 270 THR A O 1
ATOM 2155 N N . LEU A 1 271 ? -13.639 9.231 -23.513 1.00 54.31 271 LEU A N 1
ATOM 2156 C CA . LEU A 1 271 ? -13.025 8.346 -24.511 1.00 54.31 271 LEU A CA 1
ATOM 2157 C C . LEU A 1 271 ? -13.926 8.140 -25.736 1.00 54.31 271 LEU A C 1
ATOM 2159 O O . LEU A 1 271 ? -13.435 8.149 -26.862 1.00 54.31 271 LEU A O 1
ATOM 2163 N N . THR A 1 272 ? -15.240 8.025 -25.536 1.00 53.62 272 THR A N 1
ATOM 2164 C CA . THR A 1 272 ? -16.196 7.836 -26.640 1.00 53.62 272 THR A CA 1
ATOM 2165 C C . THR A 1 272 ? -16.342 9.106 -27.493 1.00 53.62 272 THR A C 1
ATOM 2167 O O . THR A 1 272 ? -16.363 9.028 -28.720 1.00 53.62 272 THR A O 1
ATOM 2170 N N . ASN A 1 273 ? -16.346 10.293 -26.874 1.00 54.22 273 ASN A N 1
ATOM 2171 C CA . ASN A 1 273 ? -16.432 11.569 -27.596 1.00 54.22 273 ASN A CA 1
ATOM 2172 C C . ASN A 1 273 ? -15.122 11.961 -28.306 1.00 54.22 273 ASN A C 1
ATOM 2174 O O . ASN A 1 273 ? -15.168 12.602 -29.353 1.00 54.22 273 ASN A O 1
ATOM 2178 N N . CYS A 1 274 ? -13.955 11.546 -27.802 1.00 52.34 274 CYS A N 1
ATOM 2179 C CA . CYS A 1 274 ? -12.681 11.772 -28.495 1.00 52.34 274 CYS A CA 1
ATOM 2180 C C . CYS A 1 274 ? -12.546 10.951 -29.793 1.00 52.34 274 CYS A C 1
ATOM 2182 O O . CYS A 1 274 ? -11.891 11.412 -30.727 1.00 52.34 274 CYS A O 1
ATOM 2184 N N . PHE A 1 275 ? -13.194 9.7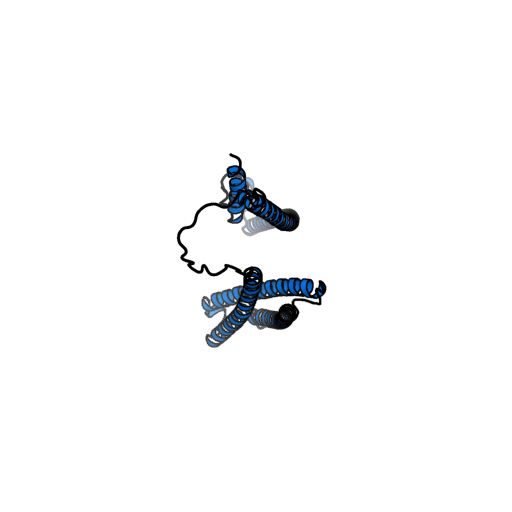84 -29.888 1.00 49.50 275 PHE A N 1
ATOM 2185 C CA . PHE A 1 275 ? -13.211 8.980 -31.117 1.00 49.50 275 PHE A CA 1
ATOM 2186 C C . PHE A 1 275 ? -14.176 9.514 -32.187 1.00 49.50 275 PHE A C 1
ATOM 2188 O O . PHE A 1 275 ? -13.927 9.322 -33.374 1.00 49.50 275 PHE A O 1
ATOM 2195 N N . LEU A 1 276 ? -15.239 10.225 -31.795 1.00 49.22 276 LEU A N 1
ATOM 2196 C CA . LEU A 1 276 ? -16.215 10.802 -32.731 1.00 49.22 276 LEU A CA 1
ATOM 2197 C C . LEU A 1 276 ? -15.781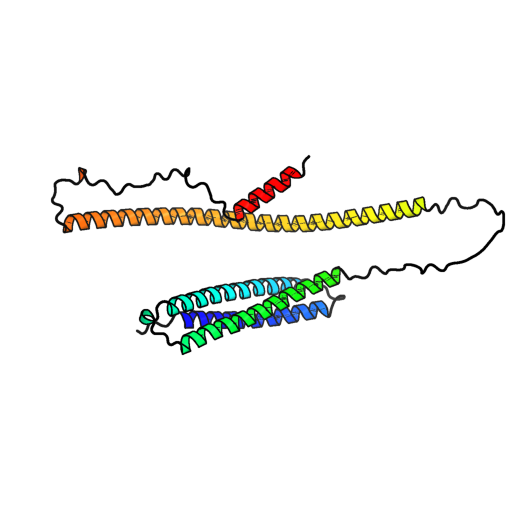 12.154 -33.325 1.00 49.22 276 LEU A C 1
ATOM 2199 O O . LEU A 1 276 ? -16.237 12.501 -34.407 1.00 49.22 276 LEU A O 1
ATOM 2203 N N . CYS A 1 277 ? -14.862 12.885 -32.686 1.00 46.75 277 CYS A N 1
ATOM 2204 C CA . CYS A 1 277 ? -14.326 14.152 -33.213 1.00 46.75 277 CYS A CA 1
ATOM 2205 C C . CYS A 1 277 ? -13.106 14.000 -34.146 1.00 46.75 277 CYS A C 1
ATOM 2207 O O . CYS A 1 277 ? -12.562 15.008 -34.583 1.00 46.75 277 CYS A O 1
ATOM 2209 N N . SER A 1 278 ? -12.653 12.775 -34.441 1.00 45.38 278 SER A N 1
ATOM 2210 C CA . SER A 1 278 ? -11.568 12.517 -35.416 1.00 45.38 278 SER A CA 1
ATOM 2211 C C . SER A 1 278 ? -12.089 12.011 -36.770 1.00 45.38 278 SER A C 1
ATOM 2213 O O . SER A 1 278 ? -11.328 11.457 -37.560 1.00 45.38 278 SER A O 1
ATOM 2215 N N . GLY A 1 279 ? -13.393 12.163 -37.016 1.00 52.19 279 GLY A N 1
ATOM 2216 C CA . GLY A 1 279 ? -14.086 11.697 -38.214 1.00 52.19 279 GLY A CA 1
ATOM 2217 C C . GLY A 1 279 ? -14.883 12.792 -38.922 1.00 52.19 279 GLY A C 1
ATOM 2218 O O . GLY A 1 279 ? -16.012 12.524 -39.314 1.00 52.19 279 GLY A O 1
ATOM 2219 N N . GLU A 1 280 ? -14.314 13.991 -39.065 1.00 40.53 280 GLU A N 1
ATOM 2220 C CA . GLU A 1 280 ? -14.644 14.988 -40.103 1.00 40.53 280 GLU A CA 1
ATOM 2221 C C . GLU A 1 280 ? -13.358 15.659 -40.600 1.00 40.53 280 GLU A C 1
ATOM 2223 O O . GLU A 1 280 ? -12.486 15.967 -39.753 1.00 40.53 280 GLU A O 1
#

InterPro domains:
  IPR000727 Target SNARE coiled-coil homology domain [PS50192] (170-232)
  IPR000727 Target SNARE coiled-coil homology domain [SM00397] (165-232)
  IPR010989 SNARE [SSF47661] (4-115)
  IPR015260 Syntaxin 6/10/61, N-terminal [PF09177] (5-111)

Organism: Cephus cinctus (NCBI:txid211228)

Sequence (280 aa):
MTLEDPFFVVKDEVCKALNKTRGLYGRWTELQDVTVVTPTIAGLPVSREELEWTTTELRNALRSIEWDLEDLEDTICIVEKNPTKFKIDNKELTIRRNFIEQTRDEVKIMKDKMNLSRGRDRDRTARQPLLDNSPARVPVSHGTTKYSKLENEIDSPNRQFLDDTLLQQNSMMHQQDEQLDMIGESIGTLKTVSRQINSELDEQAVMLDDFGNELEVTDSKLDATMKKMAKVLHMSNGNYDNYIPAPTTSSSTVEELVSKPSSLSSLSTTLTNCFLCSGE

pLDDT: mean 74.51, std 20.34, range [35.91, 98.38]

Secondary structure (DSSP, 8-state):
--PPPHHHHHHHHHHHHHHHHHHHHHHHHHHHHHHHH--SS---HHHHHHHHHHHHHHHHHHHHHHHHHHHHHHHHHHHHH-HHHH---HHHHHHHHHHHHHHHHHHHHHHHHHHHHHHHHHHHHHT-------------------------TT--HHHHHHHHHHHHHHHHHHHHHHHHHHHHHHHHHHHHHHHHHHHHHHHHHHHHHHHHHHHHHHHHHHHHHHHHHHHHTT--SS-GGG---S-------TTS------HHHHHHHHHHHHHHTT--

Radius of gyration: 35.23 Å; chains: 1; bounding box: 98×50×99 Å